Protein AF-0000000087793607 (afdb_homodimer)

Foldseek 3Di:
DPLQQAAEEEEAEAVPLCLVVLLVVLQVVCVVVVFAEDEDEDVNLCVPPQPPADLDPVSLLVSLVSLLVVCLVQRLNRHHYYYRDNSQDPVSVVVSQCSNVVSPHHYAYEYRDDDPVVCCVPCVPVPSVCVQVVNDPNREPHNHDGDGDPDGLHYHDSVPDDSVRSNVRVVVSCCVVVSDPD/DPLQQAAEEEEADAVPLCLVVLLVVLQVVCVVVVFAEDEDEDVNLCVPPQPPADLDPVSLLVSLVSLLVVCLVQRLNRHHYYYRDNSQDPVSVVVSQCSNVVSPHHYAYEYRDDDPVVCCVPCVPVVSVCVQVVNDPNREPHNHDGDGDPDGLHYHDSVPDDSVRSNVRVVVSCCVVVSDPD

Radius of gyration: 22.41 Å; Cα contacts (8 Å, |Δi|>4): 638; chains: 2; bounding box: 52×60×45 Å

Solvent-accessible surface area (backbone atoms only — not comparable to full-atom values): 19503 Å² total; per-residue (Å²): 98,83,85,55,70,13,27,29,42,39,34,28,36,57,84,83,26,44,49,67,62,50,50,52,52,52,49,51,52,39,48,76,71,68,47,55,69,46,78,47,35,58,68,58,38,41,69,50,61,35,66,89,57,62,63,45,71,69,37,44,50,52,47,47,49,31,52,36,51,53,32,32,61,36,7,60,62,37,21,33,19,35,35,43,42,49,65,40,48,53,70,59,52,50,52,36,41,50,55,26,41,74,61,73,14,55,62,41,40,32,35,28,41,51,55,68,70,56,42,51,69,61,29,89,79,48,52,47,63,38,32,75,71,62,73,39,79,57,30,62,72,72,77,26,75,58,48,72,76,88,79,47,74,40,79,33,51,49,78,82,44,57,69,68,57,48,51,49,53,52,51,50,52,35,33,74,71,62,67,42,78,128,99,84,84,54,69,13,25,29,42,40,34,29,35,55,84,83,25,44,49,67,62,50,52,54,51,50,49,52,52,38,49,75,71,68,46,55,69,48,79,47,36,59,70,57,37,43,69,49,60,34,66,90,56,62,64,46,70,70,36,45,51,51,47,46,48,31,51,35,52,54,32,34,60,36,7,60,61,38,21,33,18,36,34,42,43,48,64,40,46,54,68,61,54,49,51,37,41,50,55,27,41,73,62,73,14,55,61,41,39,31,37,27,40,51,54,66,68,55,41,52,70,61,29,88,79,48,50,46,64,38,32,74,71,61,72,40,79,57,30,64,73,72,78,26,75,57,49,73,76,87,77,48,74,40,78,33,49,49,78,82,44,57,68,68,56,48,50,49,54,52,51,49,52,35,33,75,71,63,66,42,78,128

Sequence (364 aa):
MSKHQGFTLWFTGLSGSGKSTLTTRIESEFQARGYKVELLDGDIVRTNLSQGLSFSKEDRDINVRRIGFVCDLLSRNGVIALSAAISPYENVRQEIRHMVESHGAAFVEIYTKCSLEELVRRDVKGLYKRALAGEIPHFTGVSDPYEAPQNPDVLVNSDSEPVDESVQKILRFLEEKGLIGAMSKHQGFTLWFTGLSGSGKSTLTTRIESEFQARGYKVELLDGDIVRTNLSQGLSFSKEDRDINVRRIGFVCDLLSRNGVIALSAAISPYENVRQEIRHMVESHGAAFVEIYTKCSLEELVRRDVKGLYKRALAGEIPHFTGVSDPYEAPQNPDVLVNSDSEPVDESVQKILRFLEEKGLIGA

Secondary structure (DSSP, 8-state):
---PPPEEEEEE--TTSSHHHHHHHHHHHHHHTT--EEEE-HHHHHHHT-TT--SSHHHHHHHHHHHHHHHHHHHTTT-EEEEE-----HHHHHHHHHHHHHTT-EEEEEEEE--HHHHHHH-TTSHHHHHHTT-STT-BTTTB-----SS-SEEEETTTS-HHHHHHHHHHHHHHTTSS--/---PPPEEEEEE--TTSSHHHHHHHHHHHHHHTT--EEEE-HHHHHHHT-TT--SSHHHHHHHHHHHHHHHHHHHTTT-EEEEE-----HHHHHHHHHHHHHTT-EEEEEEEE--HHHHHHH-TTSHHHHHHTT-STT-BTTTB-----SS-SEEEETTTS-HHHHHHHHHHHHHHTTSS--

Organism: NCBI:txid1960156

Nearest PDB structures (foldseek):
  2pez-assembly1_A  TM=9.855E-01  e=4.457E-18  Homo sapiens
  8i1n-assembly1_B  TM=9.793E-01  e=3.109E-18  Homo sapiens
  8i1m-assembly1_A-2  TM=9.824E-01  e=5.336E-18  Homo sapiens
  2ofx-assembly1_B  TM=9.789E-01  e=5.336E-18  Homo sapiens
  2ofw-assembly3_E  TM=9.796E-01  e=1.164E-17  Homo sapiens

InterPro domains:
  IPR002891 APS kinase [MF_00065] (4-178)
  IPR002891 APS kinase [TIGR00455] (2-174)
  IPR027417 P-loop containing nucleoside triphosphate hydrolase [G3DSA:3.40.50.300] (1-182)
  IPR027417 P-loop containing nucleoside triphosphate hydrolase [SSF52540] (3-177)
  IPR050512 Sulfate Adenylyltransferase/APS Kinase [PTHR42700] (3-180)
  IPR059117 APS kinase domain [PF01583] (5-156)

pLDDT: mean 94.51, std 8.05, range [31.47, 98.94]

Structure (mmCIF, N/CA/C/O backbone):
data_AF-0000000087793607-model_v1
#
loop_
_entity.id
_entity.type
_entity.pdbx_description
1 polymer 'Adenylyl-sulfate kinase'
#
loop_
_atom_site.group_PDB
_atom_site.id
_atom_site.type_symbol
_atom_site.label_atom_id
_atom_site.label_alt_id
_atom_site.label_comp_id
_atom_site.label_asym_id
_atom_site.label_entity_id
_atom_site.label_seq_id
_atom_site.pdbx_PDB_ins_code
_atom_site.Cartn_x
_atom_site.Cartn_y
_atom_site.Cartn_z
_atom_site.occupancy
_atom_site.B_iso_or_equiv
_atom_site.auth_seq_id
_atom_site.auth_comp_id
_atom_site.auth_asym_id
_atom_site.auth_atom_id
_atom_site.pdbx_PDB_model_num
ATOM 1 N N . MET A 1 1 ? -25.766 -3.189 2.068 1 31.47 1 MET A N 1
ATOM 2 C CA . MET A 1 1 ? -24.859 -2.271 2.756 1 31.47 1 MET A CA 1
ATOM 3 C C . MET A 1 1 ? -24.328 -1.209 1.797 1 31.47 1 MET A C 1
ATOM 5 O O . MET A 1 1 ? -23.859 -1.531 0.707 1 31.47 1 MET A O 1
ATOM 9 N N . SER A 1 2 ? -24.812 -0.054 1.844 1 41.38 2 SER A N 1
ATOM 10 C CA . SER A 1 2 ? -24.656 1.048 0.9 1 41.38 2 SER A CA 1
ATOM 11 C C . SER A 1 2 ? -23.203 1.215 0.491 1 41.38 2 SER A C 1
ATOM 13 O O . SER A 1 2 ? -22.312 1.242 1.343 1 41.38 2 SER A O 1
ATOM 15 N N . LYS A 1 3 ? -22.766 0.667 -0.716 1 57.88 3 LYS A N 1
ATOM 16 C CA . LYS A 1 3 ? -21.453 0.704 -1.354 1 57.88 3 LYS A CA 1
ATOM 17 C C . LYS A 1 3 ? -20.797 2.078 -1.205 1 57.88 3 LYS A C 1
ATOM 19 O O . LYS A 1 3 ? -21.156 3.018 -1.919 1 57.88 3 LYS A O 1
ATOM 24 N N . HIS A 1 4 ? -20.406 2.445 0.131 1 70.19 4 HIS A N 1
ATOM 25 C CA . HIS A 1 4 ? -19.781 3.75 0.315 1 70.19 4 HIS A CA 1
ATOM 26 C C . HIS A 1 4 ? -18.531 3.885 -0.542 1 70.19 4 HIS A C 1
ATOM 28 O O . HIS A 1 4 ? -17.719 2.953 -0.622 1 70.19 4 HIS A O 1
ATOM 34 N N . GLN A 1 5 ? -18.562 4.969 -1.242 1 88.44 5 GLN A N 1
ATOM 35 C CA . GLN A 1 5 ? -17.391 5.27 -2.049 1 88.44 5 GLN A CA 1
ATOM 36 C C . GLN A 1 5 ? -16.203 5.68 -1.171 1 88.44 5 GLN A C 1
ATOM 38 O O . GLN A 1 5 ? -16.359 6.492 -0.254 1 88.44 5 GLN A O 1
ATOM 43 N N . GLY A 1 6 ? -15.094 4.984 -1.249 1 97.44 6 GLY A N 1
ATOM 44 C CA . GLY A 1 6 ? -13.883 5.383 -0.542 1 97.44 6 GLY A CA 1
ATOM 45 C C . GLY A 1 6 ? -13.32 6.711 -1.017 1 97.44 6 GLY A C 1
ATOM 46 O O . GLY A 1 6 ? -13.719 7.215 -2.068 1 97.44 6 GLY A O 1
ATOM 47 N N . PHE A 1 7 ? -12.547 7.355 -0.158 1 98.75 7 PHE A N 1
ATOM 48 C CA . PHE A 1 7 ? -11.867 8.602 -0.502 1 98.75 7 PHE A CA 1
ATOM 49 C C . PHE A 1 7 ? -10.602 8.773 0.321 1 98.75 7 PHE A C 1
ATOM 51 O O . PHE A 1 7 ? -10.359 8.016 1.268 1 98.75 7 PHE A O 1
ATOM 58 N N . THR A 1 8 ? -9.773 9.711 -0.12 1 98.88 8 THR A N 1
ATOM 59 C CA . THR A 1 8 ? -8.516 9.977 0.56 1 98.88 8 THR A CA 1
ATOM 60 C C . THR A 1 8 ? -8.562 11.32 1.285 1 98.88 8 THR A C 1
ATOM 62 O O . THR A 1 8 ? -8.938 12.336 0.697 1 98.88 8 THR A O 1
ATOM 65 N N . LEU A 1 9 ? -8.312 11.305 2.57 1 98.94 9 LEU A N 1
ATOM 66 C CA . LEU A 1 9 ? -8 12.516 3.326 1 98.94 9 LEU A CA 1
ATOM 67 C C . LEU A 1 9 ? -6.496 12.688 3.471 1 98.94 9 LEU A C 1
ATOM 69 O O . LEU A 1 9 ? -5.832 11.891 4.133 1 98.94 9 LEU A O 1
ATOM 73 N N . TRP A 1 10 ? -5.996 13.695 2.877 1 98.88 10 TRP A N 1
ATOM 74 C CA . TRP A 1 10 ? -4.559 13.953 2.852 1 98.88 10 TRP A CA 1
ATOM 75 C C . TRP A 1 10 ? -4.199 15.125 3.762 1 98.88 10 TRP A C 1
ATOM 77 O O . TRP A 1 10 ? -4.312 16.281 3.363 1 98.88 10 TRP A O 1
ATOM 87 N N . PHE A 1 11 ? -3.727 14.766 4.938 1 98.75 11 PHE A N 1
ATOM 88 C CA . PHE A 1 11 ? -3.277 15.797 5.863 1 98.75 11 PHE A CA 1
ATOM 89 C C . PHE A 1 11 ? -1.852 16.234 5.539 1 98.75 11 PHE A C 1
ATOM 91 O O . PHE A 1 11 ? -0.983 15.391 5.293 1 98.75 11 PHE A O 1
ATOM 98 N N . THR A 1 12 ? -1.677 17.484 5.488 1 98.5 12 THR A N 1
ATOM 99 C CA . THR A 1 12 ? -0.33 18.016 5.328 1 98.5 12 THR A CA 1
ATOM 100 C C . THR A 1 12 ? -0.09 19.172 6.297 1 98.5 12 THR A C 1
ATOM 102 O O . THR A 1 12 ? -1.04 19.797 6.77 1 98.5 12 THR A O 1
ATOM 105 N N . GLY A 1 13 ? 1.162 19.406 6.625 1 97.31 13 GLY A N 1
ATOM 106 C CA . GLY A 1 13 ? 1.584 20.406 7.598 1 97.31 13 GLY A CA 1
ATOM 107 C C . GLY A 1 13 ? 2.902 20.062 8.266 1 97.31 13 GLY A C 1
ATOM 108 O O . GLY A 1 13 ? 3.391 18.938 8.148 1 97.31 13 GLY A O 1
ATOM 109 N N . LEU A 1 14 ? 3.402 21.031 8.938 1 95.56 14 LEU A N 1
ATOM 110 C CA . LEU A 1 14 ? 4.715 20.875 9.562 1 95.56 14 LEU A CA 1
ATOM 111 C C . LEU A 1 14 ? 4.656 19.906 10.734 1 95.56 14 LEU A C 1
ATOM 113 O O . LEU A 1 14 ? 3.574 19.609 11.242 1 95.56 14 LEU A O 1
ATOM 117 N N . SER A 1 15 ? 5.914 19.328 11.078 1 92.94 15 SER A N 1
ATOM 118 C CA . SER A 1 15 ? 6.012 18.438 12.234 1 92.94 15 SER A CA 1
ATOM 119 C C . SER A 1 15 ? 5.484 19.125 13.492 1 92.94 15 SER A C 1
ATOM 121 O O . SER A 1 15 ? 5.836 20.281 13.773 1 92.94 15 SER A O 1
ATOM 123 N N . GLY A 1 16 ? 4.578 18.438 14.172 1 92.25 16 GLY A N 1
ATOM 124 C CA . GLY A 1 16 ? 4.043 19 15.406 1 92.25 16 GLY A CA 1
ATOM 125 C C . GLY A 1 16 ? 2.791 19.828 15.188 1 92.25 16 GLY A C 1
ATOM 126 O O . GLY A 1 16 ? 2.189 20.312 16.156 1 92.25 16 GLY A O 1
ATOM 127 N N . SER A 1 17 ? 2.305 19.875 13.953 1 94.31 17 SER A N 1
ATOM 128 C CA . SER A 1 17 ? 1.194 20.766 13.625 1 94.31 17 SER A CA 1
ATOM 129 C C . SER A 1 17 ? -0.138 20.172 14.07 1 94.31 17 SER A C 1
ATOM 131 O O . SER A 1 17 ? -1.17 20.859 14.023 1 94.31 17 SER A O 1
ATOM 133 N N . GLY A 1 18 ? -0.116 18.922 14.461 1 93.5 18 GLY A N 1
ATOM 134 C CA . GLY A 1 18 ? -1.343 18.344 14.977 1 93.5 18 GLY A CA 1
ATOM 135 C C . GLY A 1 18 ? -1.961 17.328 14.031 1 93.5 18 GLY A C 1
ATOM 136 O O . GLY A 1 18 ? -3.053 16.812 14.289 1 93.5 18 GLY A O 1
ATOM 137 N N . LYS A 1 19 ? -1.295 16.969 12.961 1 95.19 19 LYS A N 1
ATOM 138 C CA . LYS A 1 19 ? -1.82 16.016 11.984 1 95.19 19 LYS A CA 1
ATOM 139 C C . LYS A 1 19 ? -2.211 14.703 12.656 1 95.19 19 LYS A C 1
ATOM 141 O O . LYS A 1 19 ? -3.322 14.203 12.461 1 95.19 19 LYS A O 1
ATOM 146 N N . SER A 1 20 ? -1.226 14.18 13.492 1 94.62 20 SER A N 1
ATOM 147 C CA . SER A 1 20 ? -1.437 12.859 14.078 1 94.62 20 SER A CA 1
ATOM 148 C C . SER A 1 20 ? -2.621 12.875 15.039 1 94.62 20 SER A C 1
ATOM 150 O O . SER A 1 20 ? -3.416 11.93 15.062 1 94.62 20 SER A O 1
ATOM 152 N N . THR A 1 21 ? -2.783 13.93 15.797 1 94.69 21 THR A N 1
ATOM 153 C CA . THR A 1 21 ? -3.922 14.062 16.703 1 94.69 21 THR A CA 1
ATOM 154 C C . THR A 1 21 ? -5.234 14.086 15.922 1 94.69 21 THR A C 1
ATOM 156 O O . THR A 1 21 ? -6.176 13.367 16.266 1 94.69 21 THR A O 1
ATOM 159 N N . LEU A 1 22 ? -5.27 14.828 14.906 1 97.44 22 LEU A N 1
ATOM 160 C CA . LEU A 1 22 ? -6.477 14.961 14.109 1 97.44 22 LEU A CA 1
ATOM 161 C C . LEU A 1 22 ? -6.816 13.656 13.398 1 97.44 22 LEU A C 1
ATOM 163 O O . LEU A 1 22 ? -7.969 13.219 13.406 1 97.44 22 LEU A O 1
ATOM 167 N N . THR A 1 23 ? -5.816 13.031 12.789 1 98.19 23 THR A N 1
ATOM 168 C CA . THR A 1 23 ? -6.07 11.82 12.016 1 98.19 23 THR A CA 1
ATOM 169 C C . THR A 1 23 ? -6.539 10.688 12.922 1 98.19 23 THR A C 1
ATOM 171 O O . THR A 1 23 ? -7.414 9.898 12.547 1 98.19 23 THR A O 1
ATOM 174 N N . THR A 1 24 ? -5.973 10.625 14.125 1 97.5 24 THR A N 1
ATOM 175 C CA . THR A 1 24 ? -6.387 9.594 15.07 1 97.5 24 THR A CA 1
ATOM 176 C C . THR A 1 24 ? -7.844 9.797 15.477 1 97.5 24 THR A C 1
ATOM 178 O O . THR A 1 24 ? -8.617 8.844 15.523 1 97.5 24 THR A O 1
ATOM 181 N N . ARG A 1 25 ? -8.188 11.016 15.727 1 98 25 ARG A N 1
ATOM 182 C CA . ARG A 1 25 ? -9.562 11.336 16.094 1 98 25 ARG A CA 1
ATOM 183 C C . ARG A 1 25 ? -10.516 11.047 14.938 1 98 25 ARG A C 1
ATOM 185 O O . ARG A 1 25 ? -11.602 10.492 15.148 1 98 25 ARG A O 1
ATOM 192 N N . ILE A 1 26 ? -10.156 11.445 13.789 1 98.44 26 ILE A N 1
ATOM 193 C CA . ILE A 1 26 ? -10.984 11.25 12.602 1 98.44 26 ILE A CA 1
ATOM 194 C C . ILE A 1 26 ? -11.133 9.758 12.32 1 98.44 26 ILE A C 1
ATOM 196 O O . ILE A 1 26 ? -12.227 9.289 11.984 1 98.44 26 ILE A O 1
ATOM 200 N N . GLU A 1 27 ? -10.008 9.008 12.445 1 98.25 27 GLU A N 1
ATOM 201 C CA . GLU A 1 27 ? -10.07 7.562 12.273 1 98.25 27 GLU A CA 1
ATOM 202 C C . GLU A 1 27 ? -11.094 6.938 13.211 1 98.25 27 GLU A C 1
ATOM 204 O O . GLU A 1 27 ? -11.922 6.133 12.789 1 98.25 27 GLU A O 1
ATOM 209 N N . SER A 1 28 ? -11.047 7.355 14.477 1 98 28 SER A N 1
ATOM 210 C CA . SER A 1 28 ? -11.969 6.844 15.484 1 98 28 SER A CA 1
ATOM 211 C C . SER A 1 28 ? -13.414 7.176 15.133 1 98 28 SER A C 1
ATOM 213 O O . SER A 1 28 ? -14.305 6.344 15.297 1 98 28 SER A O 1
ATOM 215 N N . GLU A 1 29 ? -13.617 8.391 14.656 1 97.38 29 GLU A N 1
ATOM 216 C CA . GLU A 1 29 ? -14.945 8.82 14.242 1 97.38 29 GLU A CA 1
ATOM 217 C C . GLU A 1 29 ? -15.492 7.941 13.125 1 97.38 29 GLU A C 1
ATOM 219 O O . GLU A 1 29 ? -16.641 7.5 13.172 1 97.38 29 GLU A O 1
ATOM 224 N N . PHE A 1 30 ? -14.695 7.672 12.148 1 97.94 30 PHE A N 1
ATOM 225 C CA . PHE A 1 30 ? -15.125 6.875 11.008 1 97.94 30 PHE A CA 1
ATOM 226 C C . PHE A 1 30 ? -15.375 5.43 11.414 1 97.94 30 PHE A C 1
ATOM 228 O O . PHE A 1 30 ? -16.344 4.805 10.961 1 97.94 30 PHE A O 1
ATOM 235 N N . GLN A 1 31 ? -14.492 4.918 12.281 1 97.25 31 GLN A N 1
ATOM 236 C CA . GLN A 1 31 ? -14.695 3.561 12.781 1 97.25 31 GLN A CA 1
ATOM 237 C C . GLN A 1 31 ? -16.016 3.441 13.539 1 97.25 31 GLN A C 1
ATOM 239 O O . GLN A 1 31 ? -16.766 2.48 13.344 1 97.25 31 GLN A O 1
ATOM 244 N N . ALA A 1 3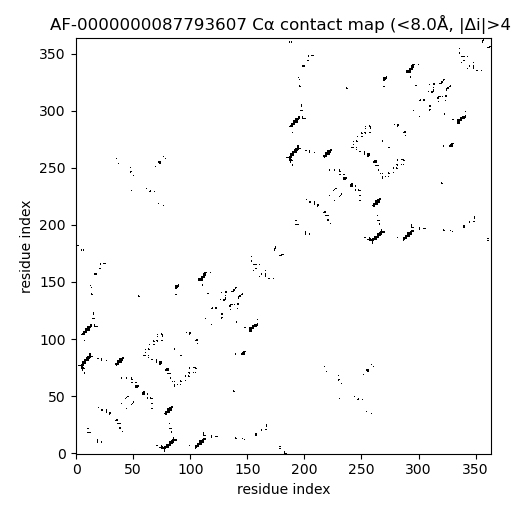2 ? -16.297 4.43 14.359 1 96.81 32 ALA A N 1
ATOM 245 C CA . ALA A 1 32 ? -17.531 4.438 15.148 1 96.81 32 ALA A CA 1
ATOM 246 C C . ALA A 1 32 ? -18.766 4.48 14.242 1 96.81 32 ALA A C 1
ATOM 248 O O . ALA A 1 32 ? -19.812 3.936 14.586 1 96.81 32 ALA A O 1
ATOM 249 N N . ARG A 1 33 ? -18.594 5.055 13.078 1 95.5 33 ARG A N 1
ATOM 250 C CA . ARG A 1 33 ? -19.688 5.191 12.133 1 95.5 33 ARG A CA 1
ATOM 251 C C . ARG A 1 33 ? -19.781 3.977 11.211 1 95.5 33 ARG A C 1
ATOM 253 O O . ARG A 1 33 ? -20.672 3.895 10.367 1 95.5 33 ARG A O 1
ATOM 260 N N . GLY A 1 34 ? -18.844 3.07 11.328 1 94.81 34 GLY A N 1
ATOM 261 C CA . GLY A 1 34 ? -18.891 1.812 10.602 1 94.81 34 GLY A CA 1
ATOM 262 C C . GLY A 1 34 ? -18.219 1.875 9.25 1 94.81 34 GLY A C 1
ATOM 263 O O . GLY A 1 34 ? -18.406 0.99 8.414 1 94.81 34 GLY A O 1
ATOM 264 N N . TYR A 1 35 ? -17.484 2.979 9.031 1 96.19 35 TYR A N 1
ATOM 265 C CA . TYR A 1 35 ? -16.75 3.094 7.773 1 96.19 35 TYR A CA 1
ATOM 266 C C . TYR A 1 35 ? -15.461 2.271 7.812 1 96.19 35 TYR A C 1
ATOM 268 O O . TYR A 1 35 ? -14.859 2.105 8.875 1 96.19 35 TYR A O 1
ATOM 276 N N . LYS A 1 36 ? -15.062 1.677 6.688 1 96.44 36 LYS A N 1
ATOM 277 C CA . LYS A 1 36 ? -13.711 1.153 6.551 1 96.44 36 LYS A CA 1
ATOM 278 C C . LYS A 1 36 ? -12.695 2.285 6.426 1 96.44 36 LYS A C 1
ATOM 280 O O . LYS A 1 36 ? -12.82 3.15 5.559 1 96.44 36 LYS A O 1
ATOM 285 N N . VAL A 1 37 ? -11.758 2.318 7.316 1 98.31 37 VAL A N 1
ATOM 286 C CA . VAL A 1 37 ? -10.789 3.414 7.336 1 98.31 37 VAL A CA 1
ATOM 287 C C . VAL A 1 37 ? -9.406 2.875 7.672 1 98.31 37 VAL A C 1
ATOM 289 O O . VAL A 1 37 ? -9.266 1.969 8.5 1 98.31 37 VAL A O 1
ATOM 292 N N . GLU A 1 38 ? -8.391 3.328 6.965 1 98.62 38 GLU A N 1
ATOM 293 C CA . GLU A 1 38 ? -6.992 3.025 7.246 1 98.62 38 GLU A CA 1
ATOM 294 C C . GLU A 1 38 ? -6.176 4.305 7.414 1 98.62 38 GLU A C 1
ATOM 296 O O . GLU A 1 38 ? -6.328 5.25 6.641 1 98.62 38 GLU A O 1
ATOM 301 N N . LEU A 1 39 ? -5.355 4.305 8.438 1 98.62 39 LEU A N 1
ATOM 302 C CA . LEU A 1 39 ? -4.473 5.438 8.703 1 98.62 39 LEU A CA 1
ATOM 303 C C . LEU A 1 39 ? -3.035 5.109 8.312 1 98.62 39 LEU A C 1
ATOM 305 O O . LEU A 1 39 ? -2.473 4.113 8.773 1 98.62 39 LEU A O 1
ATOM 309 N N . LEU A 1 40 ? -2.48 5.895 7.391 1 98.06 40 LEU A N 1
ATOM 310 C CA . LEU A 1 40 ? -1.076 5.824 7.008 1 98.06 40 LEU A CA 1
ATOM 311 C C . LEU A 1 40 ? -0.295 7.004 7.578 1 98.06 40 LEU A C 1
ATOM 313 O O . LEU A 1 40 ? 0.019 7.953 6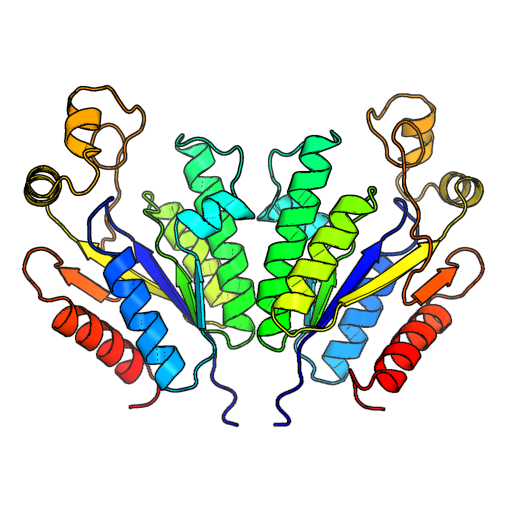.859 1 98.06 40 LEU A O 1
ATOM 317 N N . ASP A 1 41 ? 0.09 6.863 8.844 1 94.88 41 ASP A N 1
ATOM 318 C CA . ASP A 1 41 ? 0.87 7.934 9.461 1 94.88 41 ASP A CA 1
ATOM 319 C C . ASP A 1 41 ? 2.367 7.672 9.32 1 94.88 41 ASP A C 1
ATOM 321 O O . ASP A 1 41 ? 2.775 6.703 8.68 1 94.88 41 ASP A O 1
ATOM 325 N N . GLY A 1 42 ? 3.145 8.562 9.844 1 90.56 42 GLY A N 1
ATOM 326 C CA . GLY A 1 42 ? 4.586 8.523 9.648 1 90.56 42 GLY A CA 1
ATOM 327 C C . GLY A 1 42 ? 5.219 7.238 10.156 1 90.56 42 GLY A C 1
ATOM 328 O O . GLY A 1 42 ? 6.055 6.641 9.477 1 90.56 42 GLY A O 1
ATOM 329 N N . ASP A 1 43 ? 4.816 6.797 11.289 1 89.69 43 ASP A N 1
ATOM 330 C CA . ASP A 1 43 ? 5.41 5.609 11.898 1 89.69 43 ASP A CA 1
ATOM 331 C C . ASP A 1 43 ? 5.09 4.359 11.078 1 89.69 43 ASP A C 1
ATOM 333 O O . ASP A 1 43 ? 5.973 3.537 10.82 1 89.69 43 ASP A O 1
ATOM 337 N N . ILE A 1 44 ? 3.881 4.25 10.695 1 94.75 44 ILE A N 1
ATOM 338 C CA . ILE A 1 44 ? 3.43 3.107 9.906 1 94.75 44 ILE A CA 1
ATOM 339 C C . ILE A 1 44 ? 4.16 3.086 8.562 1 94.75 44 ILE A C 1
ATOM 341 O O . ILE A 1 44 ? 4.68 2.047 8.148 1 94.75 44 ILE A O 1
ATOM 345 N N . VAL A 1 45 ? 4.238 4.215 7.957 1 95.88 45 VAL A N 1
ATOM 346 C CA . VAL A 1 45 ? 4.816 4.344 6.625 1 95.88 45 VAL A CA 1
ATOM 347 C C . VAL A 1 45 ? 6.32 4.09 6.684 1 95.88 45 VAL A C 1
ATOM 349 O O . VAL A 1 45 ? 6.863 3.352 5.859 1 95.88 45 VAL A O 1
ATOM 352 N N . ARG A 1 46 ? 7.004 4.637 7.645 1 92.25 46 ARG A N 1
ATOM 353 C CA . ARG A 1 46 ? 8.445 4.465 7.781 1 92.25 46 ARG A CA 1
ATOM 354 C C . ARG A 1 46 ? 8.805 2.998 8.016 1 92.25 46 ARG A C 1
ATOM 356 O O . ARG A 1 46 ? 9.797 2.504 7.484 1 92.25 46 ARG A O 1
ATOM 363 N N . THR A 1 47 ? 7.98 2.367 8.727 1 94.75 47 THR A N 1
ATOM 364 C CA . THR A 1 47 ? 8.234 0.974 9.078 1 94.75 47 THR A CA 1
ATOM 365 C C . THR A 1 47 ? 7.945 0.06 7.891 1 94.75 47 THR A C 1
ATOM 367 O O . THR A 1 47 ? 8.734 -0.837 7.582 1 94.75 47 THR A O 1
ATOM 370 N N . ASN A 1 48 ? 6.93 0.364 7.148 1 96.88 48 ASN A N 1
ATOM 371 C CA . ASN A 1 48 ? 6.41 -0.663 6.254 1 96.88 48 ASN A CA 1
ATOM 372 C C . ASN A 1 48 ? 6.637 -0.296 4.789 1 96.88 48 ASN A C 1
ATOM 374 O O . ASN A 1 48 ? 6.602 -1.164 3.916 1 96.88 48 ASN A O 1
ATOM 378 N N . LEU A 1 49 ? 6.867 0.963 4.484 1 97 49 LEU A N 1
ATOM 379 C CA . LEU A 1 49 ? 6.871 1.36 3.078 1 97 49 LEU A CA 1
ATOM 380 C C . LEU A 1 49 ? 8.164 2.08 2.721 1 97 49 LEU A C 1
ATOM 382 O O . LEU A 1 49 ? 8.562 2.104 1.555 1 97 49 LEU A O 1
ATOM 386 N N . SER A 1 50 ? 8.797 2.633 3.754 1 94.88 50 SER A N 1
ATOM 387 C CA . SER A 1 50 ? 9.812 3.607 3.352 1 94.88 50 SER A CA 1
ATOM 388 C C . SER A 1 50 ? 11.109 3.404 4.117 1 94.88 50 SER A C 1
ATOM 390 O O . SER A 1 50 ? 11.914 4.332 4.242 1 94.88 50 SER A O 1
ATOM 392 N N . GLN A 1 51 ? 11.234 2.209 4.668 1 90.5 51 GLN A N 1
ATOM 393 C CA . GLN A 1 51 ? 12.531 1.908 5.266 1 90.5 51 GLN A CA 1
ATOM 394 C C . GLN A 1 51 ? 13.664 2.158 4.277 1 90.5 51 GLN A C 1
ATOM 396 O O . GLN A 1 51 ? 13.562 1.785 3.105 1 90.5 51 GLN A O 1
ATOM 401 N N . GLY A 1 52 ? 14.719 2.891 4.738 1 88 52 GLY A N 1
ATOM 402 C CA . GLY A 1 52 ? 15.875 3.129 3.885 1 88 52 GLY A CA 1
ATOM 403 C C . GLY A 1 52 ? 15.867 4.504 3.24 1 88 52 GLY A C 1
ATOM 404 O O . GLY A 1 52 ? 16.891 4.965 2.742 1 88 52 GLY A O 1
ATOM 405 N N . LEU A 1 53 ? 14.719 5.117 3.197 1 92.81 53 LEU A N 1
ATOM 406 C CA . LEU A 1 53 ? 14.664 6.457 2.621 1 92.81 53 LEU A CA 1
ATOM 407 C C . LEU A 1 53 ? 15.203 7.492 3.604 1 92.81 53 LEU A C 1
ATOM 409 O O . LEU A 1 53 ? 14.93 7.414 4.805 1 92.81 53 LEU A O 1
ATOM 413 N N . SER A 1 54 ? 15.891 8.422 3.104 1 91.88 54 SER A N 1
ATOM 414 C CA . SER A 1 54 ? 16.359 9.555 3.893 1 91.88 54 SER A CA 1
ATOM 415 C C . SER A 1 54 ? 15.344 10.688 3.885 1 91.88 54 SER A C 1
ATOM 417 O O . SER A 1 54 ? 14.164 10.477 3.582 1 91.88 54 SER A O 1
ATOM 419 N N . PHE A 1 55 ? 15.805 11.883 4.277 1 90.38 55 PHE A N 1
ATOM 420 C CA . PHE A 1 55 ? 14.922 13.039 4.301 1 90.38 55 PHE A CA 1
ATOM 421 C C . PHE A 1 55 ? 15.289 14.031 3.199 1 90.38 55 PHE A C 1
ATOM 423 O O . PHE A 1 55 ? 14.883 15.195 3.24 1 90.38 55 PHE A O 1
ATOM 430 N N . SER A 1 56 ? 16.062 13.547 2.232 1 92.69 56 SER A N 1
ATOM 431 C CA . SER A 1 56 ? 16.312 14.375 1.057 1 92.69 56 SER A CA 1
ATOM 432 C C . SER A 1 56 ? 15.031 14.672 0.293 1 92.69 56 SER A C 1
ATOM 434 O O . SER A 1 56 ? 14.023 13.984 0.473 1 92.69 56 SER A O 1
ATOM 436 N N . LYS A 1 57 ? 15.07 15.703 -0.521 1 94.94 57 LYS A N 1
ATOM 437 C CA . LYS A 1 57 ? 13.898 16.047 -1.322 1 94.94 57 LYS A CA 1
ATOM 438 C C . LYS A 1 57 ? 13.438 14.859 -2.168 1 94.94 57 LYS A C 1
ATOM 440 O O . LYS A 1 57 ? 12.25 14.555 -2.217 1 94.94 57 LYS A O 1
ATOM 445 N N . GLU A 1 58 ? 14.422 14.227 -2.846 1 95.56 58 GLU A N 1
ATOM 446 C CA . GLU A 1 58 ? 14.102 13.086 -3.701 1 95.56 58 GLU A CA 1
ATOM 447 C C . GLU A 1 58 ? 13.453 11.961 -2.902 1 95.56 58 GLU A C 1
ATOM 449 O O . GLU A 1 58 ? 12.461 11.375 -3.344 1 95.56 58 GLU A O 1
ATOM 454 N N . ASP A 1 59 ? 13.992 11.672 -1.748 1 94.94 59 ASP A N 1
ATOM 455 C CA . ASP A 1 59 ? 13.477 10.602 -0.905 1 94.94 59 ASP A CA 1
ATOM 456 C C . ASP A 1 59 ? 12.102 10.961 -0.343 1 94.94 59 ASP A C 1
ATOM 458 O O . ASP A 1 59 ? 11.234 10.094 -0.214 1 94.94 59 ASP A O 1
ATOM 462 N N . ARG A 1 60 ? 11.922 12.211 0.006 1 95.31 60 ARG A N 1
ATOM 463 C CA . ARG A 1 60 ? 10.625 12.664 0.493 1 95.31 60 ARG A CA 1
ATOM 464 C C . ARG A 1 60 ? 9.562 12.547 -0.595 1 95.31 60 ARG A C 1
ATOM 466 O O . ARG A 1 60 ? 8.422 12.148 -0.322 1 95.31 60 ARG A O 1
ATOM 473 N N . ASP A 1 61 ? 9.992 12.898 -1.803 1 97.06 61 ASP A N 1
ATOM 474 C CA . ASP A 1 61 ? 9.055 12.758 -2.916 1 97.06 61 ASP A CA 1
ATOM 475 C C . ASP A 1 61 ? 8.664 11.289 -3.123 1 97.06 61 ASP A C 1
ATOM 477 O O . ASP A 1 61 ? 7.488 10.977 -3.303 1 97.06 61 ASP A O 1
ATOM 481 N N . ILE A 1 62 ? 9.625 10.406 -3.1 1 97.06 62 ILE A N 1
ATOM 482 C CA . ILE A 1 62 ? 9.383 8.977 -3.24 1 97.06 62 ILE A CA 1
ATOM 483 C C . ILE A 1 62 ? 8.445 8.5 -2.137 1 97.06 62 ILE A C 1
ATOM 485 O O . ILE A 1 62 ? 7.488 7.766 -2.4 1 97.06 62 ILE A O 1
ATOM 489 N N . ASN A 1 63 ? 8.695 8.914 -0.93 1 96.88 63 ASN A N 1
ATOM 490 C CA . ASN A 1 63 ? 7.863 8.547 0.209 1 96.88 63 ASN A CA 1
ATOM 491 C C . ASN A 1 63 ? 6.41 8.969 -0.002 1 96.88 63 ASN A C 1
ATOM 493 O O . ASN A 1 63 ? 5.492 8.164 0.19 1 96.88 63 ASN A O 1
ATOM 497 N N . VAL A 1 64 ? 6.246 10.219 -0.424 1 97.88 64 VAL A N 1
ATOM 498 C CA . VAL A 1 64 ? 4.906 10.766 -0.621 1 97.88 64 VAL A CA 1
ATOM 499 C C . VAL A 1 64 ? 4.195 10.008 -1.737 1 97.88 64 VAL A C 1
ATOM 501 O O . VAL A 1 64 ? 3.006 9.703 -1.629 1 97.88 64 VAL A O 1
ATOM 504 N N . ARG A 1 65 ? 4.875 9.664 -2.779 1 98.06 65 ARG A N 1
ATOM 505 C CA . ARG A 1 65 ? 4.289 8.914 -3.889 1 98.06 65 ARG A CA 1
ATOM 506 C C . ARG A 1 65 ? 3.887 7.512 -3.453 1 98.06 65 ARG A C 1
ATOM 508 O O . ARG A 1 65 ? 2.857 6.988 -3.891 1 98.06 65 ARG A O 1
ATOM 515 N N . ARG A 1 66 ? 4.684 6.875 -2.619 1 98.31 66 ARG A N 1
ATOM 516 C CA . ARG A 1 66 ? 4.34 5.555 -2.098 1 98.31 66 ARG A CA 1
ATOM 517 C C . ARG A 1 66 ? 3.059 5.605 -1.273 1 98.31 66 ARG A C 1
ATOM 519 O O . ARG A 1 66 ? 2.172 4.766 -1.441 1 98.31 66 ARG A O 1
ATOM 526 N N . ILE A 1 67 ? 3.004 6.609 -0.422 1 98.56 67 ILE A N 1
ATOM 527 C CA . ILE A 1 67 ? 1.806 6.797 0.388 1 98.56 67 ILE A CA 1
ATOM 528 C C . ILE A 1 67 ? 0.599 7.023 -0.52 1 98.56 67 ILE A C 1
ATOM 530 O O . ILE A 1 67 ? -0.458 6.418 -0.319 1 98.56 67 ILE A O 1
ATOM 534 N N . GLY A 1 68 ? 0.787 7.871 -1.505 1 98.69 68 GLY A N 1
ATOM 535 C CA . GLY A 1 68 ? -0.281 8.172 -2.445 1 98.69 68 GLY A CA 1
ATOM 536 C C . GLY A 1 68 ? -0.788 6.945 -3.184 1 98.69 68 GLY A C 1
ATOM 537 O O . GLY A 1 68 ? -1.996 6.77 -3.346 1 98.69 68 GLY A O 1
ATOM 538 N N . PHE A 1 69 ? 0.097 6.113 -3.625 1 98.75 69 PHE A N 1
ATOM 539 C CA . PHE A 1 69 ? -0.259 4.887 -4.328 1 98.75 69 PHE A CA 1
ATOM 540 C C . PHE A 1 69 ? -1.117 3.988 -3.447 1 98.75 69 PHE A C 1
ATOM 542 O O . PHE A 1 69 ? -2.141 3.467 -3.895 1 98.75 69 PHE A O 1
ATOM 549 N N . VAL A 1 70 ? -0.707 3.822 -2.199 1 98.81 70 VAL A N 1
ATOM 550 C CA . VAL A 1 70 ? -1.444 2.963 -1.278 1 98.81 70 VAL A CA 1
ATOM 551 C C . VAL A 1 70 ? -2.812 3.574 -0.985 1 98.81 70 VAL A C 1
ATOM 553 O O . VAL A 1 70 ? -3.82 2.867 -0.948 1 98.81 70 VAL A O 1
ATOM 556 N N . CYS A 1 71 ? -2.85 4.91 -0.794 1 98.81 71 CYS A N 1
ATOM 557 C CA . CYS A 1 71 ? -4.125 5.586 -0.586 1 98.81 71 CYS A CA 1
ATOM 558 C C . CYS A 1 71 ? -5.055 5.379 -1.777 1 98.81 71 CYS A C 1
ATOM 560 O O . CYS A 1 71 ? -6.254 5.152 -1.604 1 98.81 71 CYS A O 1
ATOM 562 N N . ASP A 1 72 ? -4.547 5.453 -2.975 1 98.75 72 ASP A N 1
ATOM 563 C CA . ASP A 1 72 ? -5.324 5.25 -4.195 1 98.75 72 ASP A CA 1
ATOM 564 C C . ASP A 1 72 ? -5.914 3.84 -4.238 1 98.75 72 ASP A C 1
ATOM 566 O O . ASP A 1 72 ? -7.102 3.668 -4.527 1 98.75 72 ASP A O 1
ATOM 570 N N . LEU A 1 73 ? -5.07 2.834 -3.902 1 98.56 73 LEU A N 1
ATOM 571 C CA . LEU A 1 73 ? -5.523 1.448 -3.865 1 98.56 73 LEU A CA 1
ATOM 572 C C . LEU A 1 73 ? -6.688 1.283 -2.895 1 98.56 73 LEU A C 1
ATOM 57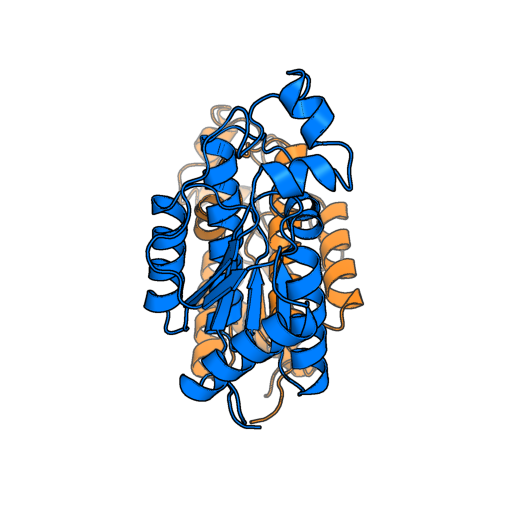4 O O . LEU A 1 73 ? -7.684 0.628 -3.215 1 98.56 73 LEU A O 1
ATOM 578 N N . LEU A 1 74 ? -6.578 1.913 -1.772 1 98.62 74 LEU A N 1
ATOM 579 C CA . LEU A 1 74 ? -7.586 1.782 -0.728 1 98.62 74 LEU A CA 1
ATOM 580 C C . LEU A 1 74 ? -8.867 2.516 -1.113 1 98.62 74 LEU A C 1
ATOM 582 O O . LEU A 1 74 ? -9.953 1.94 -1.066 1 98.62 74 LEU A O 1
ATOM 586 N N . SER A 1 75 ? -8.688 3.742 -1.55 1 98.56 75 SER A N 1
ATOM 587 C CA . SER A 1 75 ? -9.844 4.602 -1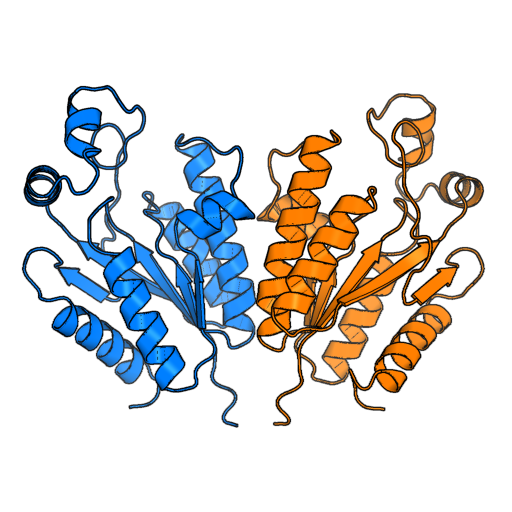.77 1 98.56 75 SER A CA 1
ATOM 588 C C . SER A 1 75 ? -10.695 4.102 -2.932 1 98.56 75 SER A C 1
ATOM 590 O O . SER A 1 75 ? -11.922 4.105 -2.857 1 98.56 75 SER A O 1
ATOM 592 N N . ARG A 1 76 ? -10.07 3.635 -3.967 1 97.81 76 ARG A N 1
ATOM 593 C CA . ARG A 1 76 ? -10.836 3.178 -5.121 1 97.81 76 ARG A CA 1
ATOM 594 C C . ARG A 1 76 ? -11.555 1.87 -4.82 1 97.81 76 ARG A C 1
ATOM 596 O O . ARG A 1 76 ? -12.422 1.438 -5.586 1 97.81 76 ARG A O 1
ATOM 603 N N . ASN A 1 77 ? -11.211 1.294 -3.678 1 97.25 77 ASN A N 1
ATOM 604 C CA . ASN A 1 77 ? -11.875 0.066 -3.262 1 97.25 77 ASN A CA 1
ATOM 605 C C . ASN A 1 77 ? -12.781 0.3 -2.053 1 97.25 77 ASN A C 1
ATOM 607 O O . ASN A 1 77 ? -13.039 -0.624 -1.281 1 97.25 77 ASN A O 1
ATOM 611 N N . GLY A 1 78 ? -13.164 1.503 -1.812 1 96.75 78 GLY A N 1
ATOM 612 C CA . GLY A 1 78 ? -14.227 1.803 -0.863 1 96.75 78 GLY A CA 1
ATOM 613 C C . GLY A 1 78 ? -13.719 2.049 0.545 1 96.75 78 GLY A C 1
ATOM 614 O O . GLY A 1 78 ? -14.5 2.057 1.5 1 96.75 78 GLY A O 1
ATOM 615 N N . VAL A 1 79 ? -12.414 2.182 0.725 1 98.12 79 VAL A N 1
ATOM 616 C CA . VAL A 1 79 ? -11.805 2.418 2.029 1 98.12 79 VAL A CA 1
ATOM 617 C C . VAL A 1 79 ? -11.453 3.896 2.176 1 98.12 79 VAL A C 1
ATOM 619 O O . VAL A 1 79 ? -10.945 4.516 1.239 1 98.12 79 VAL A O 1
ATOM 622 N N . ILE A 1 80 ? -11.797 4.516 3.309 1 98.69 80 ILE A N 1
ATOM 623 C CA . ILE A 1 80 ? -11.305 5.855 3.605 1 98.69 80 ILE A CA 1
ATOM 624 C C . ILE A 1 80 ? -9.828 5.797 3.982 1 98.69 80 ILE A C 1
ATOM 626 O O . ILE A 1 80 ? -9.461 5.176 4.984 1 98.69 80 ILE A O 1
ATOM 630 N N . ALA A 1 81 ? -9.008 6.383 3.166 1 98.88 81 ALA A N 1
ATOM 631 C CA . ALA A 1 81 ? -7.57 6.395 3.416 1 98.88 81 ALA A CA 1
ATOM 632 C C . ALA A 1 81 ? -7.129 7.723 4.023 1 98.88 81 ALA A C 1
ATOM 634 O O . ALA A 1 81 ? -7.363 8.789 3.439 1 98.88 81 ALA A O 1
ATOM 635 N N . LEU A 1 82 ? -6.504 7.68 5.215 1 98.88 82 LEU A N 1
ATOM 636 C CA . LEU A 1 82 ? -5.961 8.859 5.879 1 98.88 82 LEU A CA 1
ATOM 637 C C . LEU A 1 82 ? -4.438 8.883 5.777 1 98.88 82 LEU A C 1
ATOM 639 O O . LEU A 1 82 ? -3.773 7.902 6.117 1 98.88 82 LEU A O 1
ATOM 643 N N . SER A 1 83 ? -3.898 9.891 5.266 1 98.44 83 SER A N 1
ATOM 644 C CA . SER A 1 83 ? -2.455 10.102 5.258 1 98.44 83 SER A CA 1
ATOM 645 C C . SER A 1 83 ? -2.072 11.312 6.109 1 98.44 83 SER A C 1
ATOM 647 O O . SER A 1 83 ? -2.727 12.352 6.047 1 98.44 83 SER A O 1
ATOM 649 N N . ALA A 1 84 ? -1.08 11.156 6.914 1 97.25 84 ALA A N 1
ATOM 650 C CA . ALA A 1 84 ? -0.603 12.242 7.766 1 97.25 84 ALA A CA 1
ATOM 651 C C . ALA A 1 84 ? 0.886 12.492 7.547 1 97.25 84 ALA A C 1
ATOM 653 O O . ALA A 1 84 ? 1.656 12.57 8.508 1 97.25 84 ALA A O 1
ATOM 654 N N . ALA A 1 85 ? 1.307 12.664 6.359 1 95 85 ALA A N 1
ATOM 655 C CA . ALA A 1 85 ? 2.688 13 6.016 1 95 85 ALA A CA 1
ATOM 656 C C . ALA A 1 85 ? 2.871 14.508 5.887 1 95 85 ALA A C 1
ATOM 658 O O . ALA A 1 85 ? 1.915 15.234 5.602 1 95 85 ALA A O 1
ATOM 659 N N . ILE A 1 86 ? 4.102 14.93 6.148 1 96.38 86 ILE A N 1
ATOM 660 C CA . ILE A 1 86 ? 4.387 16.344 5.961 1 96.38 86 ILE A CA 1
ATOM 661 C C . ILE A 1 86 ? 4.105 16.75 4.516 1 96.38 86 ILE A C 1
ATOM 663 O O . ILE A 1 86 ? 3.402 17.734 4.262 1 96.38 86 ILE A O 1
ATOM 667 N N . SER A 1 87 ? 4.605 15.922 3.527 1 97.62 87 SER A N 1
ATOM 668 C CA . SER A 1 87 ? 4.414 16.141 2.096 1 97.62 87 SER A CA 1
ATOM 669 C C . SER A 1 87 ? 4.695 17.578 1.707 1 97.62 87 SER A C 1
ATOM 671 O O . SER A 1 87 ? 3.793 18.297 1.267 1 97.62 87 SER A O 1
ATOM 673 N N . PRO A 1 88 ? 5.918 17.953 1.752 1 97.88 88 PRO A N 1
ATOM 674 C CA . PRO A 1 88 ? 6.273 19.359 1.785 1 97.88 88 PRO A CA 1
ATOM 675 C C . PRO A 1 88 ? 6.102 20.047 0.431 1 97.88 88 PRO A C 1
ATOM 677 O O . PRO A 1 88 ? 6.02 21.281 0.361 1 97.88 88 PRO A O 1
ATOM 680 N N . TYR A 1 89 ? 6.031 19.328 -0.662 1 98 89 TYR A N 1
ATOM 681 C CA . TYR A 1 89 ? 6.09 19.969 -1.974 1 98 89 TYR A CA 1
ATOM 682 C C . TYR A 1 89 ? 4.746 19.875 -2.688 1 98 89 TYR A C 1
ATOM 684 O O . TYR A 1 89 ? 4.164 18.781 -2.781 1 98 89 TYR A O 1
ATOM 692 N N . GLU A 1 90 ? 4.281 20.953 -3.213 1 97.88 90 GLU A N 1
ATOM 693 C CA . GLU A 1 90 ? 2.953 21.062 -3.812 1 97.88 90 GLU A CA 1
ATOM 694 C C . GLU A 1 90 ? 2.82 20.172 -5.043 1 97.88 90 GLU A C 1
ATOM 696 O O . GLU A 1 90 ? 1.788 19.531 -5.238 1 97.88 90 GLU A O 1
ATOM 701 N N . ASN A 1 91 ? 3.83 20.141 -5.836 1 98 91 ASN A N 1
ATOM 702 C CA . ASN A 1 91 ? 3.768 19.391 -7.082 1 98 91 ASN A CA 1
ATOM 703 C C . ASN A 1 91 ? 3.475 17.906 -6.828 1 98 91 ASN A C 1
ATOM 705 O O . ASN A 1 91 ? 2.662 17.297 -7.531 1 98 91 ASN A O 1
ATOM 709 N N . VAL A 1 92 ? 4.074 17.328 -5.84 1 98.25 92 VAL A N 1
ATOM 710 C CA . VAL A 1 92 ? 3.875 15.914 -5.551 1 98.25 92 VAL A CA 1
ATOM 711 C C . VAL A 1 92 ? 2.49 15.703 -4.945 1 98.25 92 VAL A C 1
ATOM 713 O O . VAL A 1 92 ? 1.821 14.711 -5.246 1 98.25 92 VAL A O 1
ATOM 716 N N . ARG A 1 93 ? 2.039 16.641 -4.07 1 98.69 93 ARG A N 1
ATOM 717 C CA . ARG A 1 93 ? 0.683 16.531 -3.543 1 98.69 93 ARG A CA 1
ATOM 718 C C . ARG A 1 93 ? -0.347 16.547 -4.668 1 98.69 93 ARG A C 1
ATOM 720 O O . ARG A 1 93 ? -1.317 15.781 -4.641 1 98.69 93 ARG A O 1
ATOM 727 N N . GLN A 1 94 ? -0.118 17.375 -5.645 1 98.56 94 GLN A N 1
ATOM 728 C CA . GLN A 1 94 ? -1.016 17.453 -6.793 1 98.56 94 GLN A CA 1
ATOM 729 C C . GLN A 1 94 ? -0.96 16.172 -7.617 1 98.56 94 GLN A C 1
ATOM 731 O O . GLN A 1 94 ? -1.979 15.719 -8.148 1 98.56 94 GLN A O 1
ATOM 736 N N . GLU A 1 95 ? 0.23 15.641 -7.758 1 98.62 95 GLU A N 1
ATOM 737 C CA . GLU A 1 95 ? 0.378 14.352 -8.422 1 98.62 95 GLU A CA 1
ATOM 738 C C . GLU A 1 95 ? -0.498 13.289 -7.77 1 98.62 95 GLU A C 1
ATOM 740 O O . GLU A 1 95 ? -1.177 12.523 -8.453 1 98.62 95 GLU A O 1
ATOM 745 N N . ILE A 1 96 ? -0.482 13.258 -6.469 1 98.69 96 ILE A N 1
ATOM 746 C CA . ILE A 1 96 ? -1.256 12.266 -5.727 1 98.69 96 ILE A CA 1
ATOM 747 C C . ILE A 1 96 ? -2.748 12.531 -5.91 1 98.69 96 ILE A C 1
ATOM 749 O O . ILE A 1 96 ? -3.529 11.602 -6.121 1 98.69 96 ILE A O 1
ATOM 753 N N . ARG A 1 97 ? -3.16 13.812 -5.812 1 98.75 97 ARG A N 1
ATOM 754 C CA . ARG A 1 97 ? -4.551 14.18 -6.051 1 98.75 97 ARG A CA 1
ATOM 755 C C . ARG A 1 97 ? -5.027 13.664 -7.406 1 98.75 97 ARG A C 1
ATOM 757 O O . ARG A 1 97 ? -6.074 13.023 -7.5 1 98.75 97 ARG A O 1
ATOM 764 N N . HIS A 1 98 ? -4.25 13.953 -8.406 1 98.69 98 HIS A N 1
ATOM 765 C CA . HIS A 1 98 ? -4.613 13.547 -9.758 1 98.69 98 HIS A CA 1
ATOM 766 C C . HIS A 1 98 ? -4.727 12.023 -9.859 1 98.69 98 HIS A C 1
ATOM 768 O O . HIS A 1 98 ? -5.645 11.508 -10.508 1 98.69 98 HIS A O 1
ATOM 774 N N . MET A 1 99 ? -3.83 11.32 -9.289 1 98.44 99 MET A N 1
ATOM 775 C CA . MET A 1 99 ? -3.842 9.859 -9.305 1 98.44 99 MET A CA 1
ATOM 776 C C . MET A 1 99 ? -5.121 9.32 -8.672 1 98.44 99 MET A C 1
ATOM 778 O O . MET A 1 99 ? -5.84 8.531 -9.289 1 98.44 99 MET A O 1
ATOM 782 N N . VAL A 1 100 ? -5.445 9.789 -7.508 1 98.62 100 VAL A N 1
ATOM 783 C CA . VAL A 1 100 ? -6.594 9.297 -6.754 1 98.62 100 VAL A CA 1
ATOM 784 C C . VAL A 1 100 ? -7.883 9.625 -7.504 1 98.62 100 VAL A C 1
ATOM 786 O O . VAL A 1 100 ? -8.734 8.758 -7.695 1 98.62 100 VAL A O 1
ATOM 789 N N . GLU A 1 101 ? -7.934 10.852 -7.98 1 98.56 101 GLU A N 1
ATOM 790 C CA . GLU A 1 101 ? -9.148 11.305 -8.656 1 98.56 101 GLU A CA 1
ATOM 791 C C . GLU A 1 101 ? -9.32 10.609 -10.008 1 98.56 101 GLU A C 1
ATOM 793 O O . GLU A 1 101 ? -10.445 10.336 -10.43 1 98.56 101 GLU A O 1
ATOM 798 N N . SER A 1 102 ? -8.242 10.32 -10.68 1 98.44 102 SER A N 1
ATOM 799 C CA . SER A 1 102 ? -8.305 9.648 -11.969 1 98.44 102 SER A CA 1
ATOM 800 C C . SER A 1 102 ? -8.859 8.227 -11.828 1 98.44 102 SER A C 1
ATOM 802 O O . SER A 1 102 ? -9.383 7.664 -12.789 1 98.44 102 SER A O 1
ATOM 804 N N . HIS A 1 103 ? -8.773 7.688 -10.688 1 97.44 103 HIS A N 1
ATOM 805 C CA . HIS A 1 103 ? -9.273 6.336 -10.461 1 97.44 103 HIS A CA 1
ATOM 806 C C . HIS A 1 103 ? -10.648 6.359 -9.789 1 97.44 103 HIS A C 1
ATOM 808 O O . HIS A 1 103 ? -11.141 5.32 -9.352 1 97.44 103 HIS A O 1
ATOM 814 N N . GLY A 1 104 ? -11.227 7.578 -9.633 1 96.56 104 GLY A N 1
ATOM 815 C CA . GLY A 1 104 ? -12.641 7.695 -9.336 1 96.56 104 GLY A CA 1
ATOM 816 C C . GLY A 1 104 ? -12.922 8 -7.879 1 96.56 104 GLY A C 1
ATOM 817 O O . GLY A 1 104 ? -14.086 8.078 -7.465 1 96.56 104 GLY A O 1
ATOM 818 N N . ALA A 1 105 ? -11.891 8.172 -7.125 1 98 105 ALA A N 1
ATOM 819 C CA . ALA A 1 105 ? -12.094 8.484 -5.711 1 98 105 ALA A CA 1
ATOM 820 C C . ALA A 1 105 ? -11.844 9.969 -5.434 1 98 105 ALA A C 1
ATOM 822 O O . ALA A 1 105 ? -11.078 10.617 -6.145 1 98 105 ALA A O 1
ATOM 823 N N . ALA A 1 106 ? -12.492 10.484 -4.41 1 98.56 106 ALA A N 1
ATOM 824 C CA . ALA A 1 106 ? -12.273 11.875 -4.008 1 98.56 106 ALA A CA 1
ATOM 825 C C . ALA A 1 106 ? -10.961 12.023 -3.24 1 98.56 106 ALA A C 1
ATOM 827 O O . ALA A 1 106 ? -10.539 11.102 -2.539 1 98.56 106 ALA A O 1
ATOM 828 N N . PHE A 1 107 ? -10.32 13.109 -3.473 1 98.81 107 PHE A N 1
ATOM 829 C CA . PHE A 1 107 ? -9.133 13.539 -2.746 1 98.81 107 PHE A CA 1
ATOM 830 C C . PHE A 1 107 ? -9.391 14.844 -2.004 1 98.81 107 PHE A C 1
ATOM 832 O O . PHE A 1 107 ? -9.78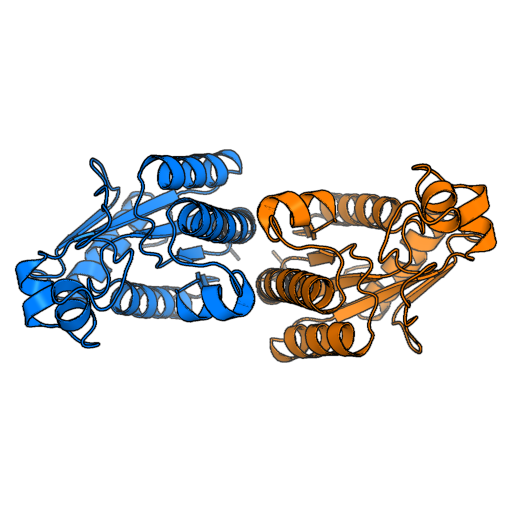9 15.844 -2.609 1 98.81 107 PHE A O 1
ATOM 839 N N . VAL A 1 108 ? -9.211 14.828 -0.675 1 98.88 108 VAL A N 1
ATOM 840 C CA . VAL A 1 108 ? -9.422 16.016 0.15 1 98.88 108 VAL A CA 1
ATOM 841 C C . VAL A 1 108 ? -8.117 16.406 0.834 1 98.88 108 VAL A C 1
ATOM 843 O O . VAL A 1 108 ? -7.625 15.688 1.712 1 98.88 108 VAL A O 1
ATOM 846 N N . GLU A 1 109 ? -7.57 17.516 0.444 1 98.88 109 GLU A N 1
ATOM 847 C CA . GLU A 1 109 ? -6.355 18.047 1.066 1 98.88 109 GLU A CA 1
ATOM 848 C C . GLU A 1 109 ? -6.688 18.875 2.309 1 98.88 109 GLU A C 1
ATOM 850 O O . GLU A 1 109 ? -7.438 19.844 2.232 1 98.88 109 GLU A O 1
ATOM 855 N N . ILE A 1 110 ? -6.184 18.469 3.41 1 98.88 110 ILE A N 1
ATOM 856 C CA . ILE A 1 110 ? -6.375 19.156 4.684 1 98.88 110 ILE A CA 1
ATOM 857 C C . ILE A 1 110 ? -5.055 19.766 5.145 1 98.88 110 ILE A C 1
ATOM 859 O O . ILE A 1 110 ? -4.094 19.047 5.422 1 98.88 110 ILE A O 1
ATOM 863 N N . TYR A 1 111 ? -5 21.047 5.215 1 98.75 111 TYR A N 1
ATOM 864 C CA . TYR A 1 111 ? -3.805 21.75 5.66 1 98.75 111 TYR A CA 1
ATOM 865 C C . TYR A 1 111 ? -3.893 22.094 7.145 1 98.75 111 TYR A C 1
ATOM 867 O O . TYR A 1 111 ? -4.742 22.875 7.562 1 98.75 111 TYR A O 1
ATOM 875 N N . THR A 1 112 ? -3.076 21.438 7.898 1 98.12 112 THR A N 1
ATOM 876 C CA . THR A 1 112 ? -2.955 21.75 9.32 1 98.12 112 THR A CA 1
ATOM 877 C C . THR A 1 112 ? -1.903 22.828 9.547 1 98.12 112 THR A C 1
ATOM 879 O O . THR A 1 112 ? -0.722 22.531 9.727 1 98.12 112 THR A O 1
ATOM 882 N N . LYS A 1 113 ? -2.381 23.984 9.672 1 97.44 113 LYS A N 1
ATOM 883 C CA . LYS A 1 113 ? -1.507 25.141 9.75 1 97.44 113 LYS A CA 1
ATOM 884 C C . LYS A 1 113 ? -1.166 25.469 11.203 1 97.44 113 LYS A C 1
ATOM 886 O O . LYS A 1 113 ? -2.049 25.516 12.062 1 97.44 113 LYS A O 1
ATOM 891 N N . CYS A 1 114 ? 0.104 25.609 11.438 1 95.12 114 CYS A N 1
ATOM 892 C CA . CYS A 1 114 ? 0.645 26.078 12.703 1 95.12 114 CYS A CA 1
ATOM 893 C C . CYS A 1 114 ? 1.883 26.938 12.492 1 95.12 114 CYS A C 1
ATOM 895 O O . CYS A 1 114 ? 2.748 26.594 11.68 1 95.12 114 CYS A O 1
ATOM 897 N N . SER A 1 115 ? 1.836 28.062 13.18 1 93.19 115 SER A N 1
ATOM 898 C CA . SER A 1 115 ? 2.979 28.953 13 1 93.19 115 SER A CA 1
ATOM 899 C C . SER A 1 115 ? 4.266 28.312 13.5 1 93.19 115 SER A C 1
ATOM 901 O O . SER A 1 115 ? 4.246 27.531 14.453 1 93.19 115 SER A O 1
ATOM 903 N N . LEU A 1 116 ? 5.379 28.625 12.773 1 91.56 116 LEU A N 1
ATOM 904 C CA . LEU A 1 116 ? 6.676 28.109 13.195 1 91.56 116 LEU A CA 1
ATOM 905 C C . LEU A 1 116 ? 6.973 28.516 14.641 1 91.56 116 LEU A C 1
ATOM 907 O O . LEU A 1 116 ? 7.52 27.734 15.414 1 91.56 116 LEU A O 1
ATOM 911 N N . GLU A 1 117 ? 6.641 29.75 14.953 1 91.94 117 GLU A N 1
ATOM 912 C CA . GLU A 1 117 ? 6.844 30.25 16.312 1 91.94 117 GLU A CA 1
ATOM 913 C C . GLU A 1 117 ? 6.141 29.359 17.328 1 91.94 117 GLU A C 1
ATOM 915 O O . GLU A 1 117 ? 6.73 29 18.359 1 91.94 117 GLU A O 1
ATOM 920 N N . GLU A 1 118 ? 4.953 29.031 17.047 1 92.19 118 GLU A N 1
ATOM 921 C CA . GLU A 1 118 ? 4.184 28.172 17.953 1 92.19 118 GLU A CA 1
ATOM 922 C C . GLU A 1 118 ? 4.777 26.766 18.016 1 92.19 118 GLU A C 1
ATOM 924 O O . GLU A 1 118 ? 4.836 26.172 19.094 1 92.19 118 GLU A O 1
ATOM 929 N N . LEU A 1 119 ? 5.23 26.234 16.875 1 93.25 119 LEU A N 1
ATOM 930 C CA . LEU A 1 119 ? 5.82 24.891 16.828 1 93.25 119 LEU A CA 1
ATOM 931 C C . LEU A 1 119 ? 7.094 24.844 17.672 1 93.25 119 LEU A C 1
ATOM 933 O O . LEU A 1 119 ? 7.32 23.859 18.391 1 93.25 119 LEU A O 1
ATOM 937 N N . VAL A 1 120 ? 7.84 25.891 17.562 1 91.25 120 VAL A N 1
ATOM 938 C CA . VAL A 1 120 ? 9.078 25.984 18.328 1 91.25 120 VAL A CA 1
ATOM 939 C C . VAL A 1 120 ? 8.766 26.094 19.812 1 91.25 120 VAL A C 1
ATOM 941 O O . VAL A 1 120 ? 9.438 25.469 20.641 1 91.25 120 VAL A O 1
ATOM 944 N N . ARG A 1 121 ? 7.781 26.812 20.078 1 90.31 121 ARG A N 1
ATOM 945 C CA . ARG A 1 121 ? 7.375 26.984 21.484 1 90.31 121 ARG A CA 1
ATOM 946 C C . ARG A 1 121 ? 6.93 25.672 22.094 1 90.31 121 ARG A C 1
ATOM 948 O O . ARG A 1 121 ? 7.336 25.328 23.203 1 90.31 121 ARG A O 1
ATOM 955 N N . ARG A 1 122 ? 6.121 24.891 21.328 1 84.75 122 ARG A N 1
ATOM 956 C CA . ARG A 1 122 ? 5.625 23.609 21.812 1 84.75 122 ARG A CA 1
ATOM 957 C C . ARG A 1 122 ? 6.746 22.578 21.844 1 84.75 122 ARG A C 1
ATOM 959 O O . ARG A 1 122 ? 6.84 21.797 22.797 1 84.75 122 ARG A O 1
ATOM 966 N N . ASP A 1 123 ? 7.543 22.578 20.875 1 86 123 ASP A N 1
ATOM 967 C CA . ASP A 1 123 ? 8.68 21.719 20.578 1 86 123 ASP A CA 1
ATOM 968 C C . ASP A 1 123 ? 8.5 20.328 21.203 1 86 123 ASP A C 1
ATOM 970 O O . ASP A 1 123 ? 9.383 19.844 21.922 1 86 123 ASP A O 1
ATOM 974 N N . VAL A 1 124 ? 7.316 19.656 21.031 1 71.06 124 VAL A N 1
ATOM 975 C CA . VAL A 1 124 ? 6.828 18.422 21.641 1 71.06 124 VAL A CA 1
ATOM 976 C C . VAL A 1 124 ? 7.91 17.344 21.562 1 71.06 124 VAL A C 1
ATOM 978 O O . VAL A 1 124 ? 8.117 16.594 22.516 1 71.06 124 VAL A O 1
ATOM 981 N N . LYS A 1 125 ? 8.836 17.266 20.547 1 75.81 125 LYS A N 1
ATOM 982 C CA . LYS A 1 125 ? 9.82 16.188 20.453 1 75.81 125 LYS A CA 1
ATOM 983 C C . LYS A 1 125 ? 11.242 16.75 20.438 1 75.81 125 LYS A C 1
ATOM 985 O O . LYS A 1 125 ? 12.211 16.016 20.25 1 75.81 125 LYS A O 1
ATOM 990 N N . GLY A 1 126 ? 11.266 17.969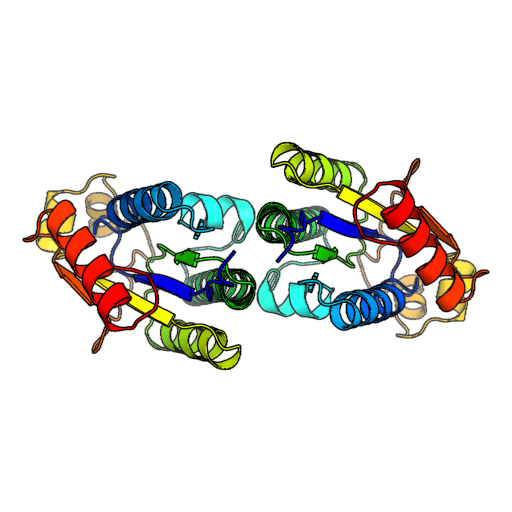 20.781 1 85.62 126 GLY A N 1
ATOM 991 C CA . GLY A 1 126 ? 12.57 18.609 20.812 1 85.62 126 GLY A CA 1
ATOM 992 C C . GLY A 1 126 ? 13.211 18.719 19.453 1 85.62 126 GLY A C 1
ATOM 993 O O . GLY A 1 126 ? 14.414 18.969 19.344 1 85.62 126 GLY A O 1
ATOM 994 N N . LEU A 1 127 ? 12.477 18.516 18.547 1 87.75 127 LEU A N 1
ATOM 995 C CA . LEU A 1 127 ? 13.008 18.438 17.203 1 87.75 127 LEU A CA 1
ATOM 996 C C . LEU A 1 127 ? 13.344 19.828 16.672 1 87.75 127 LEU A C 1
ATOM 998 O O .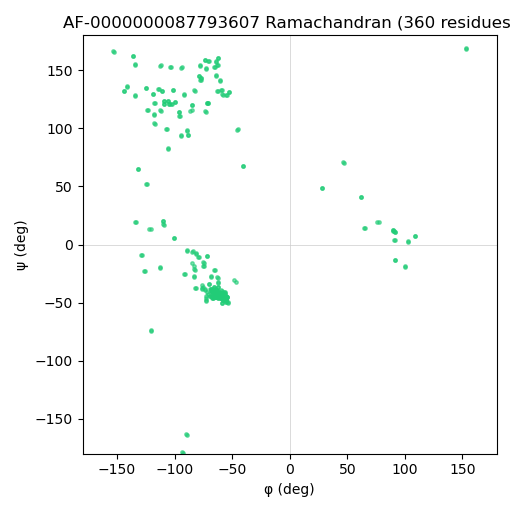 LEU A 1 127 ? 14.352 20.016 15.984 1 87.75 127 LEU A O 1
ATOM 1002 N N . TYR A 1 128 ? 12.562 20.75 17.016 1 92.88 128 TYR A N 1
ATOM 1003 C CA . TYR A 1 128 ? 12.75 22.078 16.438 1 92.88 128 TYR A CA 1
ATOM 1004 C C . TYR A 1 128 ? 13.984 22.766 17.016 1 92.88 128 TYR A C 1
ATOM 1006 O O . TYR A 1 128 ? 14.75 23.406 16.297 1 92.88 128 TYR A O 1
ATOM 1014 N N . LYS A 1 129 ? 14.062 22.625 18.328 1 89.69 129 LYS A N 1
ATOM 1015 C CA . LYS A 1 129 ? 15.266 23.172 18.953 1 89.69 129 LYS A CA 1
ATOM 1016 C C . LYS A 1 129 ? 16.531 22.594 18.312 1 89.69 129 LYS A C 1
ATOM 1018 O O . LYS A 1 129 ? 17.453 23.328 17.984 1 89.69 129 LYS A O 1
ATOM 1023 N N . ARG A 1 130 ? 16.484 21.312 18.125 1 91.81 130 ARG A N 1
ATOM 1024 C CA . ARG A 1 130 ? 17.641 20.625 17.531 1 91.81 130 ARG A CA 1
ATOM 1025 C C . ARG A 1 130 ? 17.812 21.031 16.062 1 91.81 130 ARG A C 1
ATOM 1027 O O . ARG A 1 130 ? 18.938 21.219 15.602 1 91.81 130 ARG A O 1
ATOM 1034 N N . ALA A 1 131 ? 16.812 21.141 15.383 1 91.25 131 ALA A N 1
ATOM 1035 C CA . ALA A 1 131 ? 16.859 21.547 13.977 1 91.25 131 ALA A CA 1
ATOM 1036 C C . ALA A 1 131 ? 17.391 22.969 13.828 1 91.25 131 ALA A C 1
ATOM 1038 O O . ALA A 1 131 ? 18.25 23.219 12.969 1 91.25 131 ALA A O 1
ATOM 1039 N N . LEU A 1 132 ? 16.953 23.812 14.68 1 90.56 132 LEU A N 1
ATOM 1040 C CA . LEU A 1 132 ? 17.375 25.219 14.633 1 90.56 132 LEU A CA 1
ATOM 1041 C C . LEU A 1 132 ? 18.859 25.344 14.992 1 90.56 132 LEU A C 1
ATOM 1043 O O . LEU A 1 132 ? 19.531 26.25 14.492 1 90.56 132 LEU A O 1
ATOM 1047 N N . ALA A 1 133 ? 19.297 24.453 15.75 1 92.06 133 ALA A N 1
ATOM 1048 C CA . ALA A 1 133 ? 20.703 24.422 16.125 1 92.06 133 ALA A CA 1
ATOM 1049 C C . ALA A 1 133 ? 21.562 23.781 15.039 1 92.06 133 ALA A C 1
ATOM 1051 O O . ALA A 1 133 ? 22.781 23.719 15.148 1 92.06 133 ALA A O 1
ATOM 1052 N N . GLY A 1 134 ? 20.906 23.234 14.039 1 90.81 134 GLY A N 1
ATOM 1053 C CA . GLY A 1 134 ? 21.609 22.656 12.914 1 90.81 134 GLY A CA 1
ATOM 1054 C C . GLY A 1 134 ? 21.938 21.188 13.109 1 90.81 134 GLY A C 1
ATOM 1055 O O . GLY A 1 134 ? 22.719 20.609 12.352 1 90.81 134 GLY A O 1
ATOM 1056 N N . GLU A 1 135 ? 21.344 20.609 14.086 1 91.5 135 GLU A N 1
ATOM 1057 C CA . GLU A 1 135 ? 21.656 19.219 14.43 1 91.5 135 GLU A CA 1
ATOM 1058 C C . GLU A 1 135 ? 20.891 18.25 13.547 1 91.5 135 GLU A C 1
ATOM 1060 O O . GLU A 1 135 ? 21.234 17.062 13.469 1 91.5 135 GLU A O 1
ATOM 1065 N N . ILE A 1 136 ? 19.797 18.672 12.953 1 89.44 136 ILE A N 1
ATOM 1066 C CA . ILE A 1 136 ? 18.984 17.844 12.086 1 89.44 136 ILE A CA 1
ATOM 1067 C C . ILE A 1 136 ? 18.969 18.422 10.672 1 89.44 136 ILE A C 1
ATOM 1069 O O . ILE A 1 136 ? 18.25 19.391 10.406 1 89.44 136 ILE A O 1
ATOM 1073 N N . PRO A 1 137 ? 19.75 17.75 9.852 1 88.56 137 PRO A N 1
ATOM 1074 C CA . PRO A 1 137 ? 19.75 18.281 8.484 1 88.56 137 PRO A CA 1
ATOM 1075 C C . PRO A 1 137 ? 18.453 17.984 7.742 1 88.56 137 PRO A C 1
ATOM 1077 O O . PRO A 1 137 ? 17.734 17.031 8.078 1 88.56 137 PRO A O 1
ATOM 1080 N N . HIS A 1 138 ? 18.031 18.828 6.766 1 91.25 138 HIS A N 1
ATOM 1081 C CA . HIS A 1 138 ? 16.875 18.656 5.891 1 91.25 138 HIS A CA 1
ATOM 1082 C C . HIS A 1 138 ? 15.578 18.609 6.691 1 91.25 138 HIS A C 1
ATOM 1084 O O . HIS A 1 138 ? 14.711 17.766 6.434 1 91.25 138 HIS A O 1
ATOM 1090 N N . PHE A 1 139 ? 15.578 19.516 7.699 1 92.12 139 PHE A N 1
ATOM 1091 C CA . PHE A 1 139 ? 14.367 19.594 8.508 1 92.12 139 PHE A CA 1
ATOM 1092 C C . PHE A 1 139 ? 13.344 20.516 7.863 1 92.12 139 PHE A C 1
ATOM 1094 O O . PHE A 1 139 ? 13.555 21.734 7.797 1 92.12 139 PHE A O 1
ATOM 1101 N N . THR A 1 140 ? 12.234 19.938 7.477 1 93.69 140 THR A N 1
ATOM 1102 C CA . THR A 1 140 ? 11.219 20.688 6.75 1 93.69 140 THR A CA 1
ATOM 1103 C C . THR A 1 140 ? 10.656 21.812 7.609 1 93.69 140 THR A C 1
ATOM 1105 O O . THR A 1 140 ? 10.289 21.609 8.766 1 93.69 140 THR A O 1
ATOM 1108 N N . GLY A 1 141 ? 10.57 23.047 7.031 1 92.94 141 GLY A N 1
ATOM 1109 C CA . GLY A 1 141 ? 10.086 24.219 7.75 1 92.94 141 GLY A CA 1
ATOM 1110 C C . GLY A 1 141 ? 11.195 25 8.438 1 92.94 141 GLY A C 1
ATOM 1111 O O . GLY A 1 141 ? 10.977 26.109 8.922 1 92.94 141 GLY A O 1
ATOM 1112 N N . VAL A 1 142 ? 12.336 24.375 8.516 1 93.44 142 VAL A N 1
ATOM 1113 C CA . VAL A 1 142 ? 13.484 25.062 9.102 1 93.44 142 VAL A CA 1
ATOM 1114 C C . VAL A 1 142 ? 14.617 25.141 8.07 1 93.44 142 VAL A C 1
ATOM 1116 O O . VAL A 1 142 ? 14.812 26.172 7.434 1 93.44 142 VAL A O 1
ATOM 1119 N N . SER A 1 143 ? 15.32 24.062 7.789 1 92.88 143 SER A N 1
ATOM 1120 C CA . SER A 1 143 ? 16.406 24.062 6.816 1 92.88 143 SER A CA 1
ATOM 1121 C C . SER A 1 143 ? 15.898 23.703 5.426 1 92.88 143 SER A C 1
ATOM 1123 O O . SER A 1 143 ? 16.562 23.984 4.422 1 92.88 143 SER A O 1
ATOM 1125 N N . ASP A 1 144 ? 14.797 22.984 5.309 1 94.56 144 ASP A N 1
ATOM 1126 C CA . ASP A 1 144 ? 14.164 22.641 4.039 1 94.56 144 ASP A CA 1
ATOM 1127 C C . ASP A 1 144 ? 12.812 23.344 3.893 1 94.56 144 ASP A C 1
ATOM 1129 O O . ASP A 1 144 ? 12.164 23.656 4.891 1 94.56 144 ASP A O 1
ATOM 1133 N N . PRO A 1 145 ? 12.461 23.531 2.678 1 95.75 145 PRO A N 1
ATOM 1134 C CA . PRO A 1 145 ? 11.219 24.281 2.473 1 95.75 145 PRO A CA 1
ATOM 1135 C C . PRO A 1 145 ? 9.969 23.438 2.709 1 95.75 145 PRO A C 1
ATOM 1137 O O . PRO A 1 145 ? 10.023 22.203 2.617 1 95.75 145 PRO A O 1
ATOM 1140 N N . TYR A 1 146 ? 8.922 24.125 3.068 1 97.56 146 TYR A N 1
ATOM 1141 C CA . TYR A 1 146 ? 7.547 23.641 3.062 1 97.56 146 TYR A CA 1
ATOM 1142 C C . TYR A 1 146 ? 6.652 24.531 2.209 1 97.56 146 TYR A C 1
ATOM 1144 O O . TYR A 1 146 ? 6.492 25.719 2.496 1 97.56 146 TYR A O 1
ATOM 1152 N N . GLU A 1 147 ? 6.145 23.891 1.122 1 98.06 147 GLU A N 1
ATOM 1153 C CA . GLU A 1 147 ? 5.23 24.625 0.256 1 98.06 147 GLU A CA 1
ATOM 1154 C C . GLU A 1 147 ? 3.785 24.484 0.72 1 98.06 147 GLU A C 1
ATOM 1156 O O . GLU A 1 147 ? 3.111 23.5 0.364 1 98.06 147 GLU A O 1
ATOM 1161 N N . ALA A 1 148 ? 3.346 25.438 1.495 1 97.88 148 ALA A N 1
ATOM 1162 C CA . ALA A 1 148 ? 1.994 25.375 2.047 1 97.88 148 ALA A CA 1
ATOM 1163 C C . ALA A 1 148 ? 0.949 25.344 0.935 1 97.88 148 ALA A C 1
ATOM 1165 O O . ALA A 1 148 ? 1.085 26.047 -0.073 1 97.88 148 ALA A O 1
ATOM 1166 N N . PRO A 1 149 ? -0.095 24.516 1.165 1 98.06 149 PRO A N 1
ATOM 1167 C CA . PRO A 1 149 ? -1.167 24.547 0.167 1 98.06 149 PRO A CA 1
ATOM 1168 C C . PRO A 1 149 ? -1.795 25.938 0.012 1 98.06 149 PRO A C 1
ATOM 1170 O O . PRO A 1 149 ? -2.117 26.578 1.009 1 98.06 149 PRO A O 1
ATOM 1173 N N . GLN A 1 150 ? -1.943 26.328 -1.237 1 95.38 150 GLN A N 1
ATOM 1174 C CA . GLN A 1 150 ? -2.543 27.641 -1.503 1 95.38 150 GLN A CA 1
ATOM 1175 C C . GLN A 1 150 ? -4.066 27.562 -1.44 1 95.38 150 GLN A C 1
ATOM 1177 O O . GLN A 1 150 ? -4.723 28.516 -1.01 1 95.38 150 GLN A O 1
ATOM 1182 N N . ASN A 1 151 ? -4.602 26.5 -1.907 1 96.38 151 ASN A N 1
ATOM 1183 C CA . ASN A 1 151 ? -6.043 26.281 -1.924 1 96.38 151 ASN A CA 1
ATOM 1184 C C . ASN A 1 151 ? -6.414 24.906 -1.373 1 96.38 151 ASN A C 1
ATOM 1186 O O . ASN A 1 151 ? -7 24.094 -2.082 1 96.38 151 ASN A O 1
ATOM 1190 N N . PRO A 1 152 ? -6.137 24.688 -0.047 1 98.56 152 PRO A N 1
ATOM 1191 C CA . PRO A 1 152 ? -6.551 23.406 0.522 1 98.56 152 PRO A CA 1
ATOM 1192 C C . PRO A 1 152 ? -8.07 23.25 0.566 1 98.56 152 PRO A C 1
ATOM 1194 O O . PRO A 1 152 ? -8.797 24.234 0.596 1 98.56 152 PRO A O 1
ATOM 1197 N N . ASP A 1 153 ? -8.508 22.016 0.524 1 98.69 153 ASP A N 1
ATOM 1198 C CA . ASP A 1 153 ? -9.938 21.781 0.657 1 98.69 153 ASP A CA 1
ATOM 1199 C C . ASP A 1 153 ? -10.438 22.172 2.045 1 98.69 153 ASP A C 1
ATOM 1201 O O . ASP A 1 153 ? -11.539 22.703 2.186 1 98.69 153 ASP A O 1
ATOM 1205 N N . VAL A 1 154 ? -9.656 21.891 3.061 1 98.69 154 VAL A N 1
ATOM 1206 C CA . VAL A 1 154 ? -9.961 22.297 4.43 1 98.69 154 VAL A CA 1
ATOM 1207 C C . VAL A 1 154 ? -8.711 22.891 5.082 1 98.69 154 VAL A C 1
ATOM 1209 O O . VAL A 1 154 ? -7.629 22.297 5.023 1 98.69 154 VAL A O 1
ATOM 1212 N N . LEU A 1 155 ? -8.828 24.016 5.621 1 98.31 155 LEU A N 1
ATOM 1213 C CA . LEU A 1 155 ? -7.77 24.641 6.398 1 98.31 155 LEU A CA 1
ATOM 1214 C C . LEU A 1 155 ? -8.047 24.531 7.891 1 98.31 155 LEU A C 1
ATOM 1216 O O . LEU A 1 155 ? -9.109 24.938 8.367 1 98.31 155 LEU A O 1
ATOM 1220 N N . VAL A 1 156 ? -7.152 23.922 8.547 1 97.94 156 VAL A N 1
ATOM 1221 C CA . VAL A 1 156 ? -7.219 23.797 10 1 97.94 156 VAL A CA 1
ATOM 1222 C C . VAL A 1 156 ? -6.156 24.672 10.648 1 97.94 156 VAL A C 1
ATOM 1224 O O . VAL A 1 156 ? -4.961 24.5 10.391 1 97.94 156 VAL A O 1
ATOM 1227 N N . ASN A 1 157 ? -6.582 25.578 11.469 1 96.06 157 ASN A N 1
ATOM 1228 C CA . ASN A 1 157 ? -5.652 26.391 12.242 1 96.06 157 ASN A CA 1
ATOM 1229 C C . ASN A 1 157 ? -5.414 25.797 13.633 1 96.06 157 ASN A C 1
ATOM 1231 O O . ASN A 1 157 ? -6.102 26.141 14.586 1 96.06 157 ASN A O 1
ATOM 1235 N N . SER A 1 158 ? -4.371 25.031 13.672 1 92.44 158 SER A N 1
ATOM 1236 C CA . SER A 1 158 ? -4.176 24.203 14.859 1 92.44 158 SER A CA 1
ATOM 1237 C C . SER A 1 158 ? -3.693 25.031 16.031 1 92.44 158 SER A C 1
ATOM 1239 O O . SER A 1 158 ? -3.75 24.578 17.188 1 92.44 158 SER A O 1
ATOM 1241 N N . ASP A 1 159 ? -3.234 26.234 15.812 1 89.75 159 ASP A N 1
ATOM 1242 C CA . ASP A 1 159 ? -2.791 27.109 16.891 1 89.75 159 ASP A CA 1
ATOM 1243 C C . ASP A 1 159 ? -3.973 27.844 17.531 1 89.75 159 ASP A C 1
ATOM 1245 O O . ASP A 1 159 ? -3.871 28.328 18.656 1 89.75 159 ASP A O 1
ATOM 1249 N N . SER A 1 160 ? -5.039 27.906 16.875 1 90.69 160 SER A N 1
ATOM 1250 C CA . SER A 1 160 ? -6.09 28.797 17.359 1 90.69 160 SER A CA 1
ATOM 1251 C C . SER A 1 160 ? -7.422 28.062 17.469 1 90.69 160 SER A C 1
ATOM 1253 O O . SER A 1 160 ? -8.406 28.625 17.953 1 90.69 160 SER A O 1
ATOM 1255 N N . GLU A 1 161 ? -7.426 26.875 16.953 1 91.81 161 GLU A N 1
ATOM 1256 C CA . GLU A 1 161 ? -8.664 26.094 16.953 1 91.81 161 GLU A CA 1
ATOM 1257 C C . GLU A 1 161 ? -8.5 24.797 17.75 1 91.81 161 GLU A C 1
ATOM 1259 O O . GLU A 1 161 ? -7.523 24.062 17.562 1 91.81 161 GLU A O 1
ATOM 1264 N N . PRO A 1 162 ? -9.508 24.547 18.719 1 94.62 162 PRO A N 1
ATOM 1265 C CA . PRO A 1 162 ? -9.453 23.266 19.438 1 94.62 162 PRO A CA 1
ATOM 1266 C C . PRO A 1 162 ? -9.625 22.062 18.5 1 94.62 162 PRO A C 1
ATOM 1268 O O . PRO A 1 162 ? -10.266 22.172 17.453 1 94.62 162 PRO A O 1
ATOM 1271 N N . VAL A 1 163 ? -9.109 20.922 18.875 1 96.12 163 VAL A N 1
ATOM 1272 C CA . VAL A 1 163 ? -9.102 19.703 18.078 1 96.12 163 VAL A CA 1
ATOM 1273 C C . VAL A 1 163 ? -10.531 19.344 17.688 1 96.12 163 VAL A C 1
ATOM 1275 O O . VAL A 1 163 ? -10.789 18.984 16.531 1 96.12 163 VAL A O 1
ATOM 1278 N N . ASP A 1 164 ? -11.43 19.469 18.641 1 97 164 ASP A N 1
ATOM 1279 C CA . ASP A 1 164 ? -12.812 19.094 18.375 1 97 164 ASP A CA 1
ATOM 1280 C C . ASP A 1 164 ? -13.422 19.953 17.281 1 97 164 ASP A C 1
ATOM 1282 O O . ASP A 1 164 ? -14.172 19.453 16.438 1 97 164 ASP A O 1
ATOM 1286 N N . GLU A 1 165 ? -13.117 21.188 17.312 1 97.44 165 GLU A N 1
ATOM 1287 C CA . GLU A 1 165 ? -13.609 22.109 16.281 1 97.44 165 GLU A CA 1
ATOM 1288 C C . GLU A 1 165 ? -13.031 21.75 14.914 1 97.44 165 GLU A C 1
ATOM 1290 O O . GLU A 1 165 ? -13.742 21.781 13.914 1 97.44 165 GLU A O 1
ATOM 1295 N N . SER A 1 166 ? -11.766 21.469 14.867 1 97.94 166 SER A N 1
ATOM 1296 C CA . SER A 1 166 ? -11.102 21.078 13.633 1 97.94 166 SER A CA 1
ATOM 1297 C C . SER A 1 166 ? -11.719 19.812 13.047 1 97.94 166 SER A C 1
ATOM 1299 O O . SER A 1 166 ? -11.961 19.734 11.844 1 97.94 166 SER A O 1
ATOM 1301 N N . VAL A 1 167 ? -12.016 18.844 13.922 1 98.25 167 VAL A N 1
ATOM 1302 C CA . VAL A 1 167 ? -12.617 17.594 13.5 1 98.25 167 VAL A CA 1
ATOM 1303 C C . VAL A 1 167 ? -14 17.859 12.906 1 98.25 167 VAL A C 1
ATOM 1305 O O . VAL A 1 167 ? -14.328 17.344 11.836 1 98.25 167 VAL A O 1
ATOM 1308 N N . GLN A 1 168 ? -14.727 18.703 13.578 1 97.62 168 GLN A N 1
ATOM 1309 C CA . GLN A 1 168 ? -16.078 19.016 13.109 1 97.62 168 GLN A CA 1
ATOM 1310 C C . GLN A 1 168 ? -16.031 19.734 11.766 1 97.62 168 GLN A C 1
ATOM 1312 O O . GLN A 1 168 ? -16.875 19.5 10.898 1 97.62 168 GLN A O 1
ATOM 1317 N N . LYS A 1 169 ? -15.102 20.609 11.633 1 98 169 LYS A N 1
ATOM 1318 C CA . LYS A 1 169 ? -14.914 21.328 10.375 1 98 169 LYS A CA 1
ATOM 1319 C C . LYS A 1 169 ? -14.656 20.359 9.227 1 98 169 LYS A C 1
ATOM 1321 O O . LYS A 1 169 ? -15.242 20.5 8.141 1 98 169 LYS A O 1
ATOM 1326 N N . ILE A 1 170 ? -13.859 19.375 9.422 1 98.5 170 ILE A N 1
ATOM 1327 C CA . ILE A 1 170 ? -13.531 18.375 8.414 1 98.5 170 ILE A CA 1
ATOM 1328 C C . ILE A 1 170 ? -14.758 17.531 8.109 1 98.5 170 ILE A C 1
ATOM 1330 O O . ILE A 1 170 ? -15.109 17.328 6.941 1 98.5 170 ILE A O 1
ATOM 1334 N N . LEU A 1 171 ? -15.445 17.109 9.156 1 98.19 171 LEU A N 1
ATOM 1335 C CA . LEU A 1 171 ? -16.609 16.25 8.977 1 98.19 171 LEU A CA 1
ATOM 1336 C C . LEU A 1 171 ? -17.719 17 8.227 1 98.19 171 LEU A C 1
ATOM 1338 O O . LEU A 1 171 ? -18.359 16.438 7.344 1 98.19 171 LEU A O 1
ATOM 1342 N N . ARG A 1 172 ? -17.875 18.25 8.586 1 98.19 172 ARG A N 1
ATOM 1343 C CA . ARG A 1 172 ? -18.891 19.062 7.914 1 98.19 172 ARG A CA 1
ATOM 1344 C C . ARG A 1 172 ? -18.578 19.203 6.43 1 98.19 172 ARG A C 1
ATOM 1346 O O . ARG A 1 172 ? -19.469 19.094 5.59 1 98.19 172 ARG A O 1
ATOM 1353 N N . PHE A 1 173 ? -17.344 19.453 6.133 1 98.56 173 PHE A N 1
ATOM 1354 C CA . PHE A 1 173 ? -16.922 19.547 4.738 1 98.56 173 PHE A CA 1
ATOM 1355 C C . PHE A 1 173 ? -17.25 18.266 3.986 1 98.56 173 PHE A C 1
ATOM 1357 O O . PHE A 1 173 ? -17.797 18.312 2.879 1 98.56 173 PHE A O 1
ATOM 1364 N N . LEU A 1 174 ? -16.953 17.141 4.559 1 98.44 174 LEU A N 1
ATOM 1365 C CA . LEU A 1 174 ? -17.188 15.836 3.93 1 98.44 174 LEU A CA 1
ATOM 1366 C C . LEU A 1 174 ? -18.672 15.586 3.717 1 98.44 174 LEU A C 1
ATOM 1368 O O . LEU A 1 174 ? -19.078 15.031 2.689 1 98.44 174 LEU A O 1
ATOM 1372 N N . GLU A 1 175 ? -19.469 16 4.703 1 97.44 175 GLU A N 1
ATOM 1373 C CA . GLU A 1 175 ? -20.922 15.867 4.578 1 97.44 175 GLU A CA 1
ATOM 1374 C C . GLU A 1 175 ? -21.453 16.734 3.439 1 97.44 175 GLU A C 1
ATOM 1376 O O . GLU A 1 175 ? -22.281 16.281 2.645 1 97.44 175 GLU A O 1
ATOM 1381 N N . GLU A 1 176 ? -20.938 17.938 3.42 1 97.62 176 GLU A N 1
ATOM 1382 C CA . GLU A 1 176 ? -21.375 18.875 2.387 1 97.62 176 GLU A CA 1
ATOM 1383 C C . GLU A 1 176 ? -21.016 18.359 0.994 1 97.62 176 GLU A C 1
ATOM 1385 O O . GLU A 1 176 ? -21.75 18.594 0.033 1 97.62 176 GLU A O 1
ATOM 1390 N N . LYS A 1 177 ? -19.906 17.656 0.888 1 97.25 177 LYS A N 1
ATOM 1391 C CA . LYS A 1 177 ? -19.453 17.109 -0.39 1 97.25 177 LYS A CA 1
ATOM 1392 C C . LYS A 1 177 ? -20.125 15.773 -0.69 1 97.25 177 LYS A C 1
ATOM 1394 O O . LYS A 1 177 ? -19.922 15.195 -1.76 1 97.25 177 LYS A O 1
ATOM 1399 N N . GLY A 1 178 ? -20.906 15.258 0.254 1 96.19 178 GLY A N 1
ATOM 1400 C CA . GLY A 1 178 ? -21.609 14.008 0.073 1 96.19 178 GLY A CA 1
ATOM 1401 C C . GLY A 1 178 ? -20.719 12.789 0.2 1 96.19 178 GLY A C 1
ATOM 1402 O O . GLY A 1 178 ? -21.047 11.719 -0.33 1 96.19 178 GLY A O 1
ATOM 1403 N N . LEU A 1 179 ? -19.594 12.938 0.811 1 97.31 179 LEU A N 1
ATOM 1404 C CA . LEU A 1 179 ? -18.641 11.844 0.939 1 97.31 179 LEU A CA 1
ATOM 1405 C C . LEU A 1 179 ? -19 10.945 2.121 1 97.31 179 LEU A C 1
ATOM 1407 O O . LEU A 1 179 ? -18.625 9.773 2.152 1 97.31 179 LEU A O 1
ATOM 1411 N N . ILE A 1 180 ? -19.672 11.594 3.104 1 96.38 180 ILE A N 1
ATOM 1412 C CA . ILE A 1 180 ? -20.172 10.812 4.227 1 96.38 180 ILE A CA 1
ATOM 1413 C C . ILE A 1 180 ? -21.594 11.258 4.555 1 96.38 180 ILE A C 1
ATOM 1415 O O . ILE A 1 180 ? -22.062 12.297 4.07 1 96.38 180 ILE A O 1
ATOM 1419 N N . GLY A 1 181 ? -22.219 10.367 5.281 1 90.5 181 GLY A N 1
ATOM 1420 C CA . GLY A 1 181 ? -23.562 10.719 5.719 1 90.5 181 GLY A CA 1
ATOM 1421 C C . GLY A 1 181 ? -23.578 11.766 6.82 1 90.5 181 GLY A C 1
ATOM 1422 O O . GLY A 1 181 ? -22.562 11.961 7.504 1 90.5 181 GLY A O 1
ATOM 1423 N N . ALA A 1 182 ? -24.688 12.398 6.918 1 84.5 182 ALA A N 1
ATOM 1424 C CA . ALA A 1 182 ? -24.859 13.398 7.965 1 84.5 182 ALA A CA 1
ATOM 1425 C C . ALA A 1 182 ? -24.969 12.742 9.344 1 84.5 182 ALA A C 1
ATOM 1427 O O . ALA A 1 182 ? -25.453 11.617 9.461 1 84.5 182 ALA A O 1
ATOM 1428 N N . MET B 1 1 ? -25.266 -6.059 -0.224 1 31.72 1 MET B N 1
ATOM 1429 C CA . MET B 1 1 ? -24.141 -6.605 -0.983 1 31.72 1 MET B CA 1
ATOM 1430 C C . MET B 1 1 ? -23.219 -7.418 -0.082 1 31.72 1 MET B C 1
ATOM 1432 O O . MET B 1 1 ? -22.828 -6.953 0.986 1 31.72 1 MET B O 1
ATOM 1436 N N . SER B 1 2 ? -23.297 -8.672 -0.119 1 41.5 2 SER B N 1
ATOM 1437 C CA . SER B 1 2 ? -22.719 -9.656 0.787 1 41.5 2 SER B CA 1
ATOM 1438 C C . SER B 1 2 ? -21.266 -9.32 1.106 1 41.5 2 SER B C 1
ATOM 1440 O O . SER B 1 2 ? -20.469 -9.031 0.204 1 41.5 2 SER B O 1
ATOM 1442 N N . LYS B 1 3 ? -20.969 -8.68 2.303 1 58.06 3 LYS B N 1
ATOM 1443 C CA . LYS B 1 3 ? -19.688 -8.289 2.887 1 58.06 3 LYS B CA 1
ATOM 1444 C C . LYS B 1 3 ? -18.641 -9.367 2.668 1 58.06 3 LYS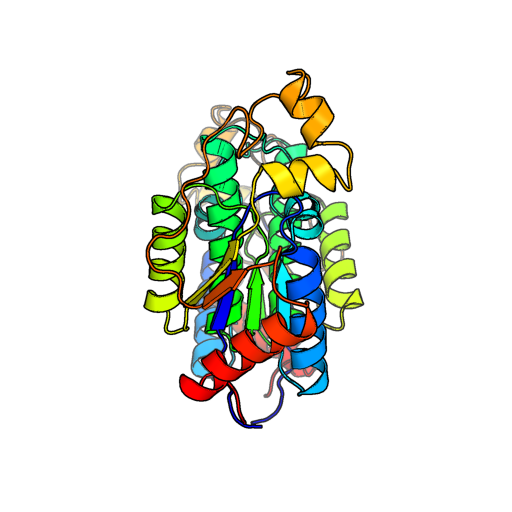 B C 1
ATOM 1446 O O . LYS B 1 3 ? -18.562 -10.344 3.426 1 58.06 3 LYS B O 1
ATOM 1451 N N . HIS B 1 4 ? -18.234 -9.578 1.304 1 71 4 HIS B N 1
ATOM 1452 C CA . HIS B 1 4 ? -17.203 -10.594 1.054 1 71 4 HIS B CA 1
ATOM 1453 C C . HIS B 1 4 ? -15.922 -10.281 1.811 1 71 4 HIS B C 1
ATOM 1455 O O . HIS B 1 4 ? -15.484 -9.133 1.843 1 71 4 HIS B O 1
ATOM 1461 N N . GLN B 1 5 ? -15.523 -11.32 2.482 1 88.69 5 GLN B N 1
ATOM 1462 C CA . GLN B 1 5 ? -14.258 -11.188 3.191 1 88.69 5 GLN B CA 1
ATOM 1463 C C . GLN B 1 5 ? -13.078 -11.18 2.217 1 88.69 5 GLN B C 1
ATOM 1465 O O . GLN B 1 5 ? -13.016 -12.008 1.308 1 88.69 5 GLN B O 1
ATOM 1470 N N . GLY B 1 6 ? -12.266 -10.133 2.217 1 97.5 6 GLY B N 1
ATOM 1471 C CA . GLY B 1 6 ? -11.055 -10.102 1.409 1 97.5 6 GLY B CA 1
ATOM 1472 C C . GLY B 1 6 ? -10.039 -11.148 1.815 1 97.5 6 GLY B C 1
ATOM 1473 O O . GLY B 1 6 ? -10.141 -11.742 2.891 1 97.5 6 GLY B O 1
ATOM 1474 N N . PHE B 1 7 ? -9.148 -11.492 0.891 1 98.75 7 PHE B N 1
ATOM 1475 C CA . PHE B 1 7 ? -8.062 -12.414 1.161 1 98.75 7 PHE B CA 1
ATOM 1476 C C . PHE B 1 7 ? -6.883 -12.156 0.233 1 98.75 7 PHE B C 1
ATOM 1478 O O . PHE B 1 7 ? -6.996 -11.375 -0.717 1 98.75 7 PHE B O 1
ATOM 1485 N N . THR B 1 8 ? -5.75 -12.75 0.584 1 98.88 8 THR B N 1
ATOM 1486 C CA . THR B 1 8 ? -4.535 -12.578 -0.203 1 98.88 8 THR B CA 1
ATOM 1487 C C . THR B 1 8 ? -4.184 -13.867 -0.942 1 98.88 8 THR B C 1
ATOM 1489 O O . THR B 1 8 ? -4.141 -14.945 -0.341 1 98.88 8 THR B O 1
ATOM 1492 N N . LEU B 1 9 ? -4.062 -13.789 -2.244 1 98.94 9 LEU B N 1
ATOM 1493 C CA . LEU B 1 9 ? -3.414 -14.828 -3.039 1 98.94 9 LEU B CA 1
ATOM 1494 C C . LEU B 1 9 ? -1.956 -14.469 -3.311 1 98.94 9 LEU B C 1
ATOM 1496 O O . LEU B 1 9 ? -1.669 -13.5 -4.012 1 98.94 9 LEU B O 1
ATOM 1500 N N . TRP B 1 10 ? -1.092 -15.234 -2.775 1 98.88 10 TRP B N 1
ATOM 1501 C CA . TRP B 1 10 ? 0.341 -14.977 -2.877 1 98.88 10 TRP B CA 1
ATOM 1502 C C . TRP B 1 10 ? 1.005 -15.969 -3.83 1 98.88 10 TRP B C 1
ATOM 1504 O O . TRP B 1 10 ? 1.331 -17.094 -3.443 1 98.88 10 TRP B O 1
ATOM 1514 N N . PHE B 1 11 ? 1.223 -15.492 -5.039 1 98.75 11 PHE B N 1
ATOM 1515 C CA . PHE B 1 11 ? 1.922 -16.328 -6.012 1 98.75 11 PHE B CA 1
ATOM 1516 C C . PHE B 1 11 ? 3.43 -16.234 -5.816 1 98.75 11 PHE B C 1
ATOM 1518 O O . PHE B 1 11 ? 3.975 -15.141 -5.633 1 98.75 11 PHE B O 1
ATOM 1525 N N . THR B 1 12 ? 4.031 -17.344 -5.805 1 98.5 12 THR B N 1
ATOM 1526 C CA . THR B 1 12 ? 5.488 -17.391 -5.766 1 98.5 12 THR B CA 1
ATOM 1527 C C . THR B 1 12 ? 6.027 -18.406 -6.766 1 98.5 12 THR B C 1
ATOM 1529 O O . THR B 1 12 ? 5.316 -19.328 -7.164 1 98.5 12 THR B O 1
ATOM 1532 N N . GLY B 1 13 ? 7.246 -18.203 -7.207 1 97.31 13 GLY B N 1
ATOM 1533 C CA . GLY B 1 13 ? 7.902 -19 -8.227 1 97.31 13 GLY B CA 1
ATOM 1534 C C . GLY B 1 13 ? 8.961 -18.234 -8.992 1 97.31 13 GLY B C 1
ATOM 1535 O O . GLY B 1 13 ? 9.039 -17.016 -8.906 1 97.31 13 GLY B O 1
ATOM 1536 N N . LEU B 1 14 ? 9.695 -18.984 -9.727 1 95.56 14 LEU B N 1
ATOM 1537 C CA . LEU B 1 14 ? 10.82 -18.406 -10.453 1 95.56 14 LEU B CA 1
ATOM 1538 C C . LEU B 1 14 ? 10.328 -17.531 -11.594 1 95.56 14 LEU B C 1
ATOM 1540 O O . LEU B 1 14 ? 9.172 -17.625 -12.016 1 95.56 14 LEU B O 1
ATOM 1544 N N . SER B 1 15 ? 11.281 -16.547 -12.031 1 93 15 SER B N 1
ATOM 1545 C CA . SER B 1 15 ? 10.969 -15.711 -13.18 1 93 15 SER B CA 1
ATOM 1546 C C . SER B 1 15 ? 10.609 -16.562 -14.398 1 93 15 SER B C 1
ATOM 1548 O O . SER B 1 15 ? 11.312 -17.516 -14.719 1 93 15 SER B O 1
ATOM 1550 N N . GLY B 1 16 ? 9.469 -16.234 -14.992 1 92.31 16 GLY B N 1
ATOM 1551 C CA . GLY B 1 16 ? 9.055 -16.969 -16.188 1 92.31 16 GLY B CA 1
ATOM 1552 C C . GLY B 1 16 ? 8.188 -18.172 -15.867 1 92.31 16 GLY B C 1
ATOM 1553 O O . GLY B 1 16 ? 7.715 -18.844 -16.781 1 92.31 16 GLY B O 1
ATOM 1554 N N . SER B 1 17 ? 7.859 -18.359 -14.602 1 94.38 17 SER B N 1
ATOM 1555 C CA . SER B 1 17 ? 7.16 -19.562 -14.195 1 94.38 17 SER B CA 1
ATOM 1556 C C . SER B 1 17 ? 5.672 -19.484 -14.516 1 94.38 17 SER B C 1
ATOM 1558 O O . SER B 1 17 ? 4.941 -20.469 -14.391 1 94.38 17 SER B O 1
ATOM 1560 N N . GLY B 1 18 ? 5.227 -18.312 -14.883 1 93.5 18 GLY B N 1
ATOM 1561 C CA . GLY B 1 18 ? 3.832 -18.188 -15.281 1 93.5 18 GLY B CA 1
ATOM 1562 C C . GLY B 1 18 ? 2.984 -17.438 -14.273 1 93.5 18 GLY B C 1
ATOM 1563 O O . GLY B 1 18 ? 1.767 -17.328 -14.438 1 93.5 18 GLY B O 1
ATOM 1564 N N . LYS B 1 19 ? 3.576 -16.859 -13.266 1 95.25 19 LYS B N 1
ATOM 1565 C CA . LYS B 1 19 ? 2.842 -16.125 -12.234 1 95.25 19 LYS B CA 1
ATOM 1566 C C . LYS B 1 19 ? 1.966 -15.039 -12.844 1 95.25 19 LYS B C 1
ATOM 1568 O O . LYS B 1 19 ? 0.771 -14.953 -12.555 1 95.25 19 LYS B O 1
ATOM 1573 N N . SER B 1 20 ? 2.639 -14.227 -13.75 1 94.56 20 SER B N 1
ATOM 1574 C CA . SER B 1 20 ? 1.937 -13.07 -14.305 1 94.56 20 SER B CA 1
ATOM 1575 C C . SER B 1 20 ? 0.752 -13.5 -15.164 1 94.56 20 SER B C 1
ATOM 1577 O O . SER B 1 20 ? -0.317 -12.891 -15.109 1 94.56 20 SER B O 1
ATOM 1579 N N . THR B 1 21 ? 0.896 -14.555 -15.922 1 94.69 21 THR B N 1
ATOM 1580 C CA . THR B 1 21 ? -0.196 -15.086 -16.719 1 94.69 21 THR B CA 1
ATOM 1581 C C . THR B 1 21 ? -1.35 -15.547 -15.836 1 94.69 21 THR B C 1
ATOM 1583 O O . THR B 1 21 ? -2.508 -15.203 -16.094 1 94.69 21 THR B O 1
ATOM 1586 N N . LEU B 1 22 ? -1.04 -16.234 -14.844 1 97.44 22 LEU B N 1
ATOM 1587 C CA . LEU B 1 22 ? -2.059 -16.766 -13.945 1 97.44 22 LEU B CA 1
ATOM 1588 C C . LEU B 1 22 ? -2.762 -15.648 -13.188 1 97.44 22 LEU B C 1
ATOM 1590 O O . LEU B 1 22 ? -3.992 -15.633 -13.094 1 97.44 22 LEU B O 1
ATOM 1594 N N . THR B 1 23 ? -1.998 -14.703 -12.656 1 98.19 23 THR B N 1
ATOM 1595 C CA . THR B 1 23 ? -2.584 -13.641 -11.852 1 98.19 23 THR B CA 1
ATOM 1596 C C . THR B 1 23 ? -3.49 -12.75 -12.695 1 98.19 23 THR B C 1
ATOM 1598 O O . THR B 1 23 ? -4.547 -12.312 -12.234 1 98.19 23 THR B O 1
ATOM 1601 N N . THR B 1 24 ? -3.08 -12.523 -13.93 1 97.44 24 THR B N 1
ATOM 1602 C CA . THR B 1 24 ? -3.904 -11.719 -14.828 1 97.44 24 THR B CA 1
ATOM 1603 C C . THR B 1 24 ? -5.23 -12.414 -15.117 1 97.44 24 THR B C 1
ATOM 1605 O O . THR B 1 24 ? -6.289 -11.781 -15.078 1 97.44 24 THR B O 1
ATOM 1608 N N . ARG B 1 25 ? -5.152 -13.68 -15.352 1 98 25 ARG B N 1
ATOM 1609 C CA . ARG B 1 25 ? -6.359 -14.461 -15.602 1 98 25 ARG B CA 1
ATOM 1610 C C . ARG B 1 25 ? -7.254 -14.5 -14.375 1 98 25 ARG B C 1
ATOM 1612 O O . ARG B 1 25 ? -8.477 -14.359 -14.477 1 98 25 ARG B O 1
ATOM 1619 N N . ILE B 1 26 ? -6.684 -14.727 -13.266 1 98.38 26 ILE B N 1
ATOM 1620 C CA . ILE B 1 26 ? -7.422 -14.812 -12.008 1 98.38 26 ILE B CA 1
ATOM 1621 C C . ILE B 1 26 ? -8.055 -13.461 -11.695 1 98.38 26 ILE B C 1
ATOM 1623 O O . ILE B 1 26 ? -9.211 -13.391 -11.266 1 98.38 26 ILE B O 1
ATOM 1627 N N . GLU B 1 27 ? -7.266 -12.375 -11.898 1 98.25 27 GLU B N 1
ATOM 1628 C CA . GLU B 1 27 ? -7.805 -11.039 -11.703 1 98.25 27 GLU B CA 1
ATOM 1629 C C . GLU B 1 27 ? -9.062 -10.82 -12.547 1 98.25 27 GLU B C 1
ATOM 1631 O O . GLU B 1 27 ? -10.078 -10.344 -12.039 1 98.25 27 GLU B O 1
ATOM 1636 N N . SER B 1 28 ? -8.977 -11.211 -13.812 1 98 28 SER B N 1
ATOM 1637 C CA . SER B 1 28 ? -10.102 -11.062 -14.727 1 98 28 SER B CA 1
ATOM 1638 C C . SER B 1 28 ? -11.312 -11.867 -14.258 1 98 28 SER B C 1
ATOM 1640 O O . SER B 1 28 ? -12.445 -11.398 -14.336 1 98 28 SER B O 1
ATOM 1642 N N . GLU B 1 29 ? -11.047 -13.062 -13.789 1 97.38 29 GLU B N 1
ATOM 1643 C CA . GLU B 1 29 ? -12.109 -13.922 -13.273 1 97.38 29 GLU B CA 1
ATOM 1644 C C . GLU B 1 29 ? -12.828 -13.266 -12.094 1 97.38 29 GLU B C 1
ATOM 1646 O O . GLU B 1 29 ? -14.055 -13.25 -12.047 1 97.38 29 GLU B O 1
ATOM 1651 N N . PHE B 1 30 ? -12.086 -12.734 -11.188 1 97.94 30 PHE B N 1
ATOM 1652 C CA . PHE B 1 30 ? -12.672 -12.117 -10 1 97.94 30 PHE B CA 1
ATOM 1653 C C . PHE B 1 30 ? -13.438 -10.852 -10.367 1 97.94 30 PHE B C 1
ATOM 1655 O O . PHE B 1 30 ? -14.516 -10.594 -9.828 1 97.94 30 PHE B O 1
ATOM 1662 N N . GLN B 1 31 ? -12.859 -10.078 -11.297 1 97.25 31 GLN B N 1
ATOM 1663 C CA . GLN B 1 31 ? -13.562 -8.883 -11.758 1 97.25 31 GLN B CA 1
ATOM 1664 C C . GLN B 1 31 ? -14.898 -9.242 -12.398 1 97.25 31 GLN B C 1
ATOM 1666 O O . GLN B 1 31 ? -15.914 -8.594 -12.125 1 97.25 31 GLN B O 1
ATOM 1671 N N . ALA B 1 32 ? -14.898 -10.273 -13.211 1 96.75 32 ALA B N 1
ATOM 1672 C CA . ALA B 1 32 ? -16.109 -10.719 -13.891 1 96.75 32 ALA B CA 1
ATOM 1673 C C . ALA B 1 32 ? -17.172 -11.172 -12.891 1 96.75 32 ALA B C 1
ATOM 1675 O O . ALA B 1 32 ? -18.359 -11.031 -13.133 1 96.75 32 ALA B O 1
ATOM 1676 N N . ARG B 1 33 ? -16.703 -11.641 -11.758 1 95.44 33 ARG B N 1
ATOM 1677 C CA . ARG B 1 33 ? -17.609 -12.133 -10.719 1 95.44 33 ARG B CA 1
ATOM 1678 C C . ARG B 1 33 ? -18.031 -11.008 -9.781 1 95.44 33 ARG B C 1
ATOM 1680 O O . ARG B 1 33 ? -18.828 -11.227 -8.859 1 95.44 33 ARG B O 1
ATOM 1687 N N . GLY B 1 34 ? -17.469 -9.844 -9.953 1 94.81 34 GLY B N 1
ATOM 1688 C CA . GLY B 1 34 ? -17.891 -8.664 -9.211 1 94.81 34 GLY B CA 1
ATOM 1689 C C . GLY B 1 34 ? -17.125 -8.469 -7.918 1 94.81 34 GLY B C 1
ATOM 1690 O O . GLY B 1 34 ? -17.531 -7.688 -7.059 1 94.81 34 GLY B O 1
ATOM 1691 N N . TYR B 1 35 ? -16.031 -9.25 -7.781 1 96.19 35 TYR B N 1
ATOM 1692 C CA . TYR B 1 35 ? -15.203 -9.078 -6.598 1 96.19 35 TYR B CA 1
ATOM 1693 C C . TYR B 1 35 ? -14.297 -7.867 -6.738 1 96.19 35 TYR B C 1
ATOM 1695 O O . TYR B 1 35 ? -13.867 -7.527 -7.844 1 96.19 35 TYR B O 1
ATOM 1703 N N . LYS B 1 36 ? -14.039 -7.148 -5.645 1 96.44 36 LYS B N 1
ATOM 1704 C CA . LYS B 1 36 ? -12.938 -6.188 -5.617 1 96.44 36 LYS B CA 1
ATOM 1705 C C . LYS B 1 36 ? -11.586 -6.898 -5.598 1 96.44 36 LYS B C 1
ATOM 1707 O O . LYS B 1 36 ? -11.336 -7.746 -4.734 1 96.44 36 LYS B O 1
ATOM 1712 N N . VAL B 1 37 ? -10.773 -6.613 -6.562 1 98.31 37 VAL B N 1
ATOM 1713 C CA . VAL B 1 37 ? -9.5 -7.312 -6.68 1 98.31 37 VAL B CA 1
ATOM 1714 C C . VAL B 1 37 ? -8.414 -6.332 -7.121 1 98.31 37 VAL B C 1
ATOM 1716 O O . VAL B 1 37 ? -8.664 -5.449 -7.945 1 98.31 37 VAL B O 1
ATOM 1719 N N . GLU B 1 38 ? -7.258 -6.391 -6.508 1 98.62 38 GLU B N 1
ATOM 1720 C CA . GLU B 1 38 ? -6.074 -5.625 -6.898 1 98.62 38 GLU B CA 1
ATOM 1721 C C . GLU B 1 38 ? -4.883 -6.543 -7.148 1 98.62 38 GLU B C 1
ATOM 1723 O O . GLU B 1 38 ? -4.633 -7.473 -6.375 1 98.62 38 GLU B O 1
ATOM 1728 N N . LEU B 1 39 ? -4.199 -6.285 -8.234 1 98.62 39 LEU B N 1
ATOM 1729 C CA . LEU B 1 39 ? -3.008 -7.047 -8.586 1 98.62 39 LEU B CA 1
ATOM 1730 C C . LEU B 1 39 ? -1.745 -6.238 -8.312 1 98.62 39 LEU B C 1
ATOM 1732 O O . LEU B 1 39 ? -1.603 -5.117 -8.805 1 98.62 39 LEU B O 1
ATOM 1736 N N . LEU B 1 40 ? -0.877 -6.773 -7.453 1 98.06 40 LEU B N 1
ATOM 1737 C CA . LEU B 1 40 ? 0.447 -6.215 -7.191 1 98.06 40 LEU B CA 1
ATOM 1738 C C . LEU B 1 40 ? 1.531 -7.066 -7.844 1 98.06 40 LEU B C 1
ATOM 1740 O O . LEU B 1 40 ? 2.213 -7.836 -7.168 1 98.06 40 LEU B O 1
ATOM 1744 N N . ASP B 1 41 ? 1.743 -6.809 -9.133 1 94.88 41 ASP B N 1
ATOM 1745 C CA . ASP B 1 41 ? 2.789 -7.555 -9.828 1 94.88 41 ASP B CA 1
ATOM 1746 C C . ASP B 1 41 ? 4.113 -6.793 -9.805 1 94.88 41 ASP B C 1
ATOM 1748 O O . ASP B 1 41 ? 4.215 -5.734 -9.188 1 94.88 41 ASP B O 1
ATOM 1752 N N . GLY B 1 42 ? 5.098 -7.363 -10.422 1 90.5 42 GLY B N 1
ATOM 1753 C CA . GLY B 1 42 ? 6.445 -6.828 -10.352 1 90.5 42 GLY B CA 1
ATOM 1754 C C . GLY B 1 42 ? 6.559 -5.414 -10.891 1 90.5 42 GLY B C 1
ATOM 1755 O O . GLY B 1 42 ? 7.191 -4.559 -10.273 1 90.5 42 GLY B O 1
ATOM 1756 N N . ASP B 1 43 ? 5.938 -5.156 -11.969 1 89.56 43 ASP B N 1
ATOM 1757 C CA . ASP B 1 43 ? 6.035 -3.844 -12.609 1 89.56 43 ASP B CA 1
ATOM 1758 C C . ASP B 1 43 ? 5.375 -2.768 -11.75 1 89.56 43 ASP B C 1
ATOM 1760 O O . ASP B 1 43 ? 5.941 -1.69 -11.547 1 89.56 43 ASP B O 1
ATOM 1764 N N . ILE B 1 44 ? 4.242 -3.076 -11.25 1 94.75 44 ILE B N 1
ATOM 1765 C CA . ILE B 1 44 ? 3.496 -2.148 -10.414 1 94.75 44 ILE B CA 1
ATOM 1766 C C . ILE B 1 44 ? 4.285 -1.858 -9.141 1 94.75 44 ILE B C 1
ATOM 1768 O O . ILE B 1 44 ? 4.449 -0.699 -8.75 1 94.75 44 ILE B O 1
ATOM 1772 N N . VAL B 1 45 ? 4.801 -2.889 -8.562 1 95.88 45 VAL B N 1
ATOM 1773 C CA . VAL B 1 45 ? 5.492 -2.795 -7.281 1 95.88 45 VAL B CA 1
ATOM 1774 C C . VAL B 1 45 ? 6.809 -2.041 -7.461 1 95.88 45 VAL B C 1
ATOM 1776 O O . VAL B 1 45 ? 7.137 -1.151 -6.672 1 95.88 45 VAL B O 1
ATOM 1779 N N . ARG B 1 46 ? 7.559 -2.33 -8.477 1 92.31 46 ARG B N 1
ATOM 1780 C CA . ARG B 1 46 ? 8.836 -1.675 -8.727 1 92.31 46 ARG B CA 1
ATOM 1781 C C . ARG B 1 46 ? 8.648 -0.18 -8.969 1 92.31 46 ARG B C 1
ATOM 1783 O O . ARG B 1 46 ? 9.469 0.632 -8.523 1 92.31 46 ARG B O 1
ATOM 1790 N N . THR B 1 47 ? 7.602 0.123 -9.602 1 94.75 47 THR B N 1
ATOM 1791 C CA . THR B 1 47 ? 7.332 1.515 -9.945 1 94.75 47 THR B CA 1
ATOM 1792 C C . THR B 1 47 ? 6.844 2.289 -8.727 1 94.75 47 THR B C 1
ATOM 1794 O O . THR B 1 47 ? 7.297 3.406 -8.469 1 94.75 47 THR B O 1
ATOM 1797 N N . ASN B 1 48 ? 6.059 1.659 -7.918 1 96.88 48 ASN B N 1
ATOM 1798 C CA . ASN B 1 48 ? 5.293 2.457 -6.965 1 96.88 48 ASN B CA 1
ATOM 1799 C C . ASN B 1 48 ? 5.75 2.211 -5.531 1 96.88 48 ASN B C 1
ATOM 1801 O O . ASN B 1 48 ? 5.492 3.025 -4.645 1 96.88 48 ASN B O 1
ATOM 1805 N N . LEU B 1 49 ? 6.418 1.114 -5.258 1 96.94 49 LEU B N 1
ATOM 1806 C CA . LEU B 1 49 ? 6.672 0.759 -3.867 1 96.94 49 LEU B CA 1
ATOM 1807 C C . LEU B 1 49 ? 8.164 0.537 -3.627 1 96.94 49 LEU B C 1
ATOM 1809 O O . LEU B 1 49 ? 8.641 0.668 -2.496 1 96.94 49 LEU B O 1
ATOM 1813 N N . SER B 1 50 ? 8.859 0.226 -4.727 1 94.88 50 SER B N 1
ATOM 1814 C CA . SER B 1 50 ? 10.172 -0.334 -4.422 1 94.88 50 SER B CA 1
ATOM 1815 C C . SER B 1 50 ? 11.258 0.307 -5.277 1 94.88 50 SER B C 1
ATOM 1817 O O . SER B 1 50 ? 12.328 -0.274 -5.469 1 94.88 50 SER B O 1
ATOM 1819 N N . GLN B 1 51 ? 10.922 1.469 -5.805 1 90.5 51 GLN B N 1
ATOM 1820 C CA . GLN B 1 51 ? 11.977 2.201 -6.492 1 90.5 51 GLN B CA 1
ATOM 1821 C C . GLN B 1 51 ? 13.203 2.363 -5.598 1 90.5 51 GLN B C 1
ATOM 1823 O O . GLN B 1 51 ? 13.078 2.689 -4.418 1 90.5 51 GLN B O 1
ATOM 1828 N N . GLY B 1 52 ? 14.406 2.039 -6.16 1 87.94 52 GLY B N 1
ATOM 1829 C CA . GLY B 1 52 ? 15.641 2.217 -5.406 1 87.94 52 GLY B CA 1
ATOM 1830 C C . GLY B 1 52 ? 16.156 0.929 -4.793 1 87.94 52 GLY B C 1
ATOM 1831 O O . GLY B 1 52 ? 17.312 0.852 -4.379 1 87.94 52 GLY B O 1
ATOM 1832 N N . LEU B 1 53 ? 15.297 -0.046 -4.684 1 92.69 53 LEU B N 1
ATOM 1833 C CA . LEU B 1 53 ? 15.75 -1.317 -4.133 1 92.69 53 LEU B CA 1
ATOM 1834 C C . LEU B 1 53 ? 16.531 -2.117 -5.18 1 92.69 53 LEU B C 1
ATOM 1836 O O . LEU B 1 53 ? 16.141 -2.146 -6.352 1 92.69 53 LEU B O 1
ATOM 1840 N N . SER B 1 54 ? 17.516 -2.744 -4.746 1 91.81 54 SER B N 1
ATOM 1841 C CA . SER B 1 54 ? 18.281 -3.656 -5.594 1 91.81 54 SER B CA 1
ATOM 1842 C C . SER B 1 54 ? 17.719 -5.074 -5.52 1 91.81 54 SER B C 1
ATOM 1844 O O . SER B 1 54 ? 16.578 -5.273 -5.121 1 91.81 54 SER B O 1
ATOM 1846 N N . PHE B 1 55 ? 18.547 -6.051 -5.965 1 90.44 55 PHE B N 1
ATOM 1847 C CA . PHE B 1 55 ? 18.109 -7.441 -5.93 1 90.44 55 PHE B CA 1
ATOM 1848 C C . PHE B 1 55 ? 18.891 -8.227 -4.883 1 90.44 55 PHE B C 1
ATOM 1850 O O . PHE B 1 55 ? 18.922 -9.461 -4.91 1 90.44 55 PHE B O 1
ATOM 1857 N N . SER B 1 56 ? 19.531 -7.496 -3.975 1 92.69 56 SER B N 1
ATOM 1858 C CA . SER B 1 56 ? 20.156 -8.164 -2.838 1 92.69 56 SER B CA 1
ATOM 1859 C C . SER B 1 56 ? 19.109 -8.875 -1.977 1 92.69 56 SER B C 1
ATOM 1861 O O . SER B 1 56 ? 17.922 -8.578 -2.059 1 92.69 56 SER B O 1
ATOM 1863 N N . LYS B 1 57 ? 19.578 -9.82 -1.191 1 94.94 57 LYS B N 1
ATOM 1864 C CA . LYS B 1 57 ? 18.672 -10.539 -0.3 1 94.94 57 LYS B CA 1
ATOM 1865 C C . LYS B 1 57 ? 17.906 -9.57 0.597 1 94.94 57 LYS B C 1
ATOM 1867 O O . LYS B 1 57 ? 16.688 -9.695 0.75 1 94.94 57 LYS B O 1
ATOM 1872 N N . GLU B 1 58 ? 18.656 -8.625 1.197 1 95.56 58 GLU B N 1
ATOM 1873 C CA . GLU B 1 58 ? 18.031 -7.648 2.094 1 95.56 58 GLU B CA 1
ATOM 1874 C C . GLU B 1 58 ? 16.969 -6.828 1.368 1 95.56 58 GLU B C 1
ATOM 1876 O O . GLU B 1 58 ? 15.883 -6.609 1.897 1 95.56 58 GLU B O 1
ATOM 1881 N N . ASP B 1 59 ? 17.281 -6.387 0.182 1 94.94 59 ASP B N 1
ATOM 1882 C CA . ASP B 1 59 ? 16.359 -5.57 -0.6 1 94.94 59 ASP B CA 1
ATOM 1883 C C . ASP B 1 59 ? 15.148 -6.391 -1.051 1 94.94 59 ASP B C 1
ATOM 1885 O O . ASP B 1 59 ? 14.023 -5.879 -1.093 1 94.94 59 ASP B O 1
ATOM 1889 N N . ARG B 1 60 ? 15.375 -7.645 -1.405 1 95.31 60 ARG B N 1
ATOM 1890 C CA . ARG B 1 60 ? 14.281 -8.523 -1.786 1 95.31 60 ARG B CA 1
ATOM 1891 C C . ARG B 1 60 ? 13.336 -8.758 -0.612 1 95.31 60 ARG B C 1
ATOM 1893 O O . ARG B 1 60 ? 12.117 -8.781 -0.785 1 95.31 60 ARG B O 1
ATOM 1900 N N . ASP B 1 61 ? 13.969 -8.914 0.544 1 97.06 61 ASP B N 1
ATOM 1901 C CA . ASP B 1 61 ? 13.141 -9.086 1.734 1 97.06 61 ASP B CA 1
ATOM 1902 C C . ASP B 1 61 ? 12.289 -7.844 1.994 1 97.06 61 ASP B C 1
ATOM 1904 O O . ASP B 1 61 ? 11.094 -7.949 2.279 1 97.06 61 ASP B O 1
ATOM 1908 N N . ILE B 1 62 ? 12.875 -6.684 1.906 1 97.06 62 ILE B N 1
ATOM 1909 C CA . ILE B 1 62 ? 12.172 -5.418 2.088 1 97.06 62 ILE B CA 1
ATOM 1910 C C . ILE B 1 62 ? 11.031 -5.312 1.075 1 97.06 62 ILE B C 1
ATOM 1912 O O . ILE B 1 62 ? 9.906 -4.953 1.431 1 97.06 62 ILE B O 1
ATOM 1916 N N . ASN B 1 63 ? 11.312 -5.633 -0.155 1 96.88 63 ASN B N 1
ATOM 1917 C CA . ASN B 1 63 ? 10.312 -5.594 -1.214 1 96.88 63 ASN B CA 1
ATOM 1918 C C . ASN B 1 63 ? 9.117 -6.488 -0.888 1 96.88 63 ASN B C 1
ATOM 1920 O O . ASN B 1 63 ? 7.965 -6.055 -0.99 1 96.88 63 ASN B O 1
ATOM 1924 N N . VAL B 1 64 ? 9.422 -7.707 -0.47 1 97.88 64 VAL B N 1
ATOM 1925 C CA . VAL B 1 64 ? 8.375 -8.68 -0.167 1 97.88 64 VAL B CA 1
ATOM 1926 C C . VAL B 1 64 ? 7.543 -8.188 1.016 1 97.88 64 VAL B C 1
ATOM 1928 O O . VAL B 1 64 ? 6.316 -8.312 1.013 1 97.88 64 VAL B O 1
ATOM 1931 N N . ARG B 1 65 ? 8.141 -7.621 2.002 1 98.06 65 ARG B N 1
ATOM 1932 C CA . ARG B 1 65 ? 7.434 -7.102 3.168 1 98.06 65 ARG B CA 1
ATOM 1933 C C . ARG B 1 65 ? 6.539 -5.93 2.789 1 98.06 65 ARG B C 1
ATOM 1935 O O . ARG B 1 65 ? 5.434 -5.789 3.316 1 98.06 65 ARG B O 1
ATOM 1942 N N . ARG B 1 66 ? 6.996 -5.07 1.898 1 98.31 66 ARG B N 1
ATOM 1943 C CA . ARG B 1 66 ? 6.18 -3.957 1.429 1 98.31 66 ARG B CA 1
ATOM 1944 C C . ARG B 1 66 ? 4.93 -4.457 0.712 1 98.31 66 ARG B C 1
ATOM 1946 O O . ARG B 1 66 ? 3.826 -3.969 0.963 1 98.31 66 ARG B O 1
ATOM 1953 N N . ILE B 1 67 ? 5.152 -5.434 -0.15 1 98.56 67 ILE B N 1
ATOM 1954 C CA . ILE B 1 67 ? 4.027 -6.035 -0.859 1 98.56 67 ILE B CA 1
ATOM 1955 C C . ILE B 1 67 ? 3.055 -6.645 0.143 1 98.56 67 ILE B C 1
ATOM 1957 O O . ILE B 1 67 ? 1.842 -6.445 0.042 1 98.56 67 ILE B O 1
ATOM 1961 N N . GLY B 1 68 ? 3.607 -7.359 1.099 1 98.75 68 GLY B N 1
ATOM 1962 C CA . GLY B 1 68 ? 2.791 -7.992 2.121 1 98.75 68 GLY B CA 1
ATOM 1963 C C . GLY B 1 68 ? 1.957 -7.008 2.916 1 98.75 68 GLY B C 1
ATOM 1964 O O . GLY B 1 68 ? 0.778 -7.254 3.18 1 98.75 68 GLY B O 1
ATOM 1965 N N . PHE B 1 69 ? 2.531 -5.914 3.291 1 98.75 69 PHE B N 1
ATOM 1966 C CA . PHE B 1 69 ? 1.835 -4.875 4.039 1 98.75 69 PHE B CA 1
ATOM 1967 C C . PHE B 1 69 ? 0.649 -4.34 3.246 1 98.75 69 PHE B C 1
ATOM 1969 O O . PHE B 1 69 ? -0.449 -4.191 3.787 1 98.75 69 PHE B O 1
ATOM 1976 N N . VAL B 1 70 ? 0.872 -4.07 1.972 1 98.81 70 VAL B N 1
ATOM 1977 C CA . VAL B 1 70 ? -0.191 -3.533 1.129 1 98.81 70 VAL B CA 1
ATOM 1978 C C . VAL B 1 70 ? -1.284 -4.582 0.943 1 98.81 70 VAL B C 1
ATOM 1980 O O . VAL B 1 70 ? -2.475 -4.266 1.001 1 98.81 70 VAL B O 1
ATOM 1983 N N . CYS B 1 71 ? -0.877 -5.844 0.742 1 98.81 71 CYS B N 1
ATOM 1984 C CA . CYS B 1 71 ? -1.855 -6.922 0.633 1 98.81 71 CYS B CA 1
ATOM 1985 C C . CYS B 1 71 ? -2.693 -7.027 1.902 1 98.81 71 CYS B C 1
ATOM 1987 O O . CYS B 1 71 ? -3.906 -7.234 1.834 1 98.81 71 CYS B O 1
ATOM 1989 N N . ASP B 1 72 ? -2.094 -6.906 3.053 1 98.75 72 ASP B N 1
ATOM 1990 C CA . ASP B 1 72 ? -2.787 -6.957 4.336 1 98.75 72 ASP B CA 1
ATOM 1991 C C . ASP B 1 72 ? -3.82 -5.836 4.449 1 98.75 72 ASP B C 1
ATOM 1993 O O . ASP B 1 72 ? -4.965 -6.078 4.836 1 98.75 72 ASP B O 1
ATOM 1997 N N . LEU B 1 73 ? -3.406 -4.609 4.055 1 98.56 73 LEU B N 1
ATOM 1998 C CA . LEU B 1 73 ? -4.309 -3.465 4.07 1 98.56 73 LEU B CA 1
ATOM 1999 C C . LEU B 1 73 ? -5.535 -3.725 3.203 1 98.56 73 LEU B C 1
ATOM 2001 O O . LEU B 1 73 ? -6.664 -3.447 3.615 1 98.56 73 LEU B O 1
ATOM 2005 N N . LEU B 1 74 ? -5.316 -4.297 2.07 1 98.62 74 LEU B N 1
ATOM 2006 C CA . LEU B 1 74 ? -6.395 -4.535 1.115 1 98.62 74 LEU B CA 1
ATOM 2007 C C . LEU B 1 74 ? -7.305 -5.66 1.596 1 98.62 74 LEU B C 1
ATOM 2009 O O . LEU B 1 74 ? -8.523 -5.496 1.648 1 98.62 74 LEU B O 1
ATOM 2013 N N . SER B 1 75 ? -6.676 -6.742 1.996 1 98.56 75 SER B N 1
ATOM 2014 C CA . SER B 1 75 ? -7.441 -7.949 2.299 1 98.56 75 SER B CA 1
ATOM 2015 C C . SER B 1 75 ? -8.312 -7.754 3.533 1 98.56 75 SER B C 1
ATOM 2017 O O . SER B 1 75 ? -9.469 -8.188 3.561 1 98.56 75 SER B O 1
ATOM 2019 N N . ARG B 1 76 ? -7.809 -7.082 4.523 1 97.81 76 ARG B N 1
ATOM 2020 C CA . ARG B 1 76 ? -8.586 -6.898 5.746 1 97.81 76 ARG B CA 1
ATOM 2021 C C . ARG B 1 76 ? -9.734 -5.926 5.523 1 97.81 76 ARG B C 1
ATOM 2023 O O . ARG B 1 76 ? -10.633 -5.809 6.367 1 97.81 76 ARG B O 1
ATOM 2030 N N . ASN B 1 77 ? -9.703 -5.285 4.367 1 97.25 77 ASN B N 1
ATOM 2031 C CA . ASN B 1 77 ? -10.781 -4.367 4.027 1 97.25 77 ASN B CA 1
ATOM 2032 C C . ASN B 1 77 ? -11.648 -4.914 2.893 1 97.25 77 ASN B C 1
ATOM 2034 O O . ASN B 1 77 ? -12.273 -4.148 2.162 1 97.25 77 ASN B O 1
ATOM 2038 N N . GLY B 1 78 ? -11.609 -6.18 2.656 1 96.69 78 GLY B N 1
ATOM 2039 C CA . GLY B 1 78 ? -12.578 -6.84 1.797 1 96.69 78 GLY B CA 1
ATOM 2040 C C . GLY B 1 78 ? -12.141 -6.918 0.349 1 96.69 78 GLY B C 1
ATOM 2041 O O . GLY B 1 78 ? -12.945 -7.211 -0.537 1 96.69 78 GLY B O 1
ATOM 2042 N N . VAL B 1 79 ? -10.883 -6.602 0.055 1 98.12 79 VAL B N 1
ATOM 2043 C CA . VAL B 1 79 ? -10.344 -6.641 -1.299 1 98.12 79 VAL B CA 1
ATOM 2044 C C . VAL B 1 79 ? -9.516 -7.906 -1.49 1 98.12 79 VAL B C 1
ATOM 2046 O O . VAL B 1 79 ? -8.742 -8.289 -0.607 1 98.12 79 VAL B O 1
ATOM 2049 N N . ILE B 1 80 ? -9.719 -8.625 -2.594 1 98.69 80 ILE B N 1
ATOM 2050 C CA . ILE B 1 80 ? -8.828 -9.719 -2.949 1 98.69 80 ILE B CA 1
ATOM 2051 C C . ILE B 1 80 ? -7.496 -9.156 -3.445 1 98.69 80 ILE B C 1
ATOM 2053 O O . ILE B 1 80 ? -7.449 -8.469 -4.469 1 98.69 80 ILE B O 1
ATOM 2057 N N . ALA B 1 81 ? -6.453 -9.406 -2.707 1 98.88 81 ALA B N 1
ATOM 2058 C CA . ALA B 1 81 ? -5.125 -8.93 -3.076 1 98.88 81 ALA B CA 1
ATOM 2059 C C . ALA B 1 81 ? -4.305 -10.039 -3.734 1 98.88 81 ALA B C 1
ATOM 2061 O O . ALA B 1 81 ? -4.113 -11.102 -3.152 1 98.88 81 ALA B O 1
ATOM 2062 N N . LEU B 1 82 ? -3.84 -9.797 -4.973 1 98.88 82 LEU B N 1
ATOM 2063 C CA . LEU B 1 82 ? -2.982 -10.727 -5.699 1 98.88 82 LEU B CA 1
ATOM 2064 C C . LEU B 1 82 ? -1.541 -10.227 -5.727 1 98.88 82 LEU B C 1
ATOM 2066 O O . LEU B 1 82 ? -1.283 -9.078 -6.105 1 98.88 82 LEU B O 1
ATOM 2070 N N . SER B 1 83 ? -0.646 -10.977 -5.27 1 98.44 83 SER B N 1
ATOM 2071 C CA . SER B 1 83 ? 0.778 -10.688 -5.387 1 98.44 83 SER B CA 1
ATOM 2072 C C . SER B 1 83 ? 1.479 -11.695 -6.289 1 98.44 83 SER B C 1
ATOM 2074 O O . SER B 1 83 ? 1.231 -12.898 -6.188 1 98.44 83 SER B O 1
ATOM 2076 N N . ALA B 1 84 ? 2.285 -11.219 -7.18 1 97.25 84 ALA B N 1
ATOM 2077 C CA . ALA B 1 84 ? 3.033 -12.086 -8.086 1 97.25 84 ALA B CA 1
ATOM 2078 C C . ALA B 1 84 ? 4.531 -11.812 -7.996 1 97.25 84 ALA B C 1
ATOM 2080 O O . ALA B 1 84 ? 5.195 -11.625 -9.016 1 97.25 84 ALA B O 1
ATOM 2081 N N . ALA B 1 85 ? 5.082 -11.82 -6.844 1 95.12 85 ALA B N 1
ATOM 2082 C CA . ALA B 1 85 ? 6.516 -11.648 -6.621 1 95.12 85 ALA B CA 1
ATOM 2083 C C . ALA B 1 85 ? 7.219 -13 -6.523 1 95.12 85 ALA B C 1
ATOM 2085 O O . ALA B 1 85 ? 6.602 -14.008 -6.172 1 95.12 85 ALA B O 1
ATOM 2086 N N . ILE B 1 86 ? 8.5 -12.977 -6.902 1 96.38 86 ILE B N 1
ATOM 2087 C CA . ILE B 1 86 ? 9.273 -14.203 -6.758 1 96.38 86 ILE B CA 1
ATOM 2088 C C . ILE B 1 86 ? 9.266 -14.648 -5.297 1 96.38 86 ILE B C 1
ATOM 2090 O O . ILE B 1 86 ? 8.961 -15.805 -4.996 1 96.38 86 ILE B O 1
ATOM 2094 N N . SER B 1 87 ? 9.531 -13.695 -4.352 1 97.62 87 SER B N 1
ATOM 2095 C CA . SER B 1 87 ? 9.547 -13.938 -2.912 1 97.62 87 SER B CA 1
ATOM 2096 C C . SER B 1 87 ? 10.336 -15.195 -2.572 1 97.62 87 SER B C 1
ATOM 2098 O O . SER B 1 87 ? 9.781 -16.172 -2.068 1 97.62 87 SER B O 1
ATOM 2100 N N . PRO B 1 88 ? 11.594 -15.109 -2.723 1 97.94 88 PRO B N 1
ATOM 2101 C CA . PRO B 1 88 ? 12.414 -16.328 -2.807 1 97.94 88 PRO B CA 1
ATOM 2102 C C . PRO B 1 88 ? 12.609 -17 -1.452 1 97.94 88 PRO B C 1
ATOM 2104 O O . PRO B 1 88 ? 12.961 -18.188 -1.394 1 97.94 88 PRO B O 1
ATOM 2107 N N . TYR B 1 89 ? 12.391 -16.328 -0.349 1 98 89 TYR B N 1
ATOM 2108 C CA . TYR B 1 89 ? 12.773 -16.891 0.944 1 98 89 TYR B CA 1
ATOM 2109 C C . TYR B 1 89 ? 11.539 -17.25 1.769 1 98 89 TYR B C 1
ATOM 2111 O O . TYR B 1 89 ? 10.633 -16.422 1.925 1 98 89 TYR B O 1
ATOM 2119 N N . GLU B 1 90 ? 11.523 -18.406 2.318 1 97.88 90 GLU B N 1
ATOM 2120 C CA . GLU B 1 90 ? 10.367 -18.969 3.023 1 97.88 90 GLU B CA 1
ATOM 2121 C C . GLU B 1 90 ? 10.047 -18.156 4.273 1 97.88 90 GLU B C 1
ATOM 2123 O O . GLU B 1 90 ? 8.875 -17.906 4.566 1 97.88 90 GLU B O 1
ATOM 2128 N N . ASN B 1 91 ? 11.031 -17.766 4.973 1 98 91 ASN B N 1
ATOM 2129 C CA . ASN B 1 91 ? 10.82 -17.062 6.23 1 98 91 ASN B CA 1
ATOM 2130 C C . ASN B 1 91 ? 10.016 -15.781 6.027 1 98 91 ASN B C 1
ATOM 2132 O O . ASN B 1 91 ? 9.109 -15.477 6.805 1 98 91 ASN B O 1
ATOM 2136 N N . VAL B 1 92 ? 10.297 -15.047 5.004 1 98.25 92 VAL B N 1
ATOM 2137 C CA . VAL B 1 92 ? 9.602 -13.789 4.754 1 98.25 92 VAL B CA 1
ATOM 2138 C C . VAL B 1 92 ? 8.18 -14.078 4.266 1 98.25 92 VAL B C 1
ATOM 2140 O O . VAL B 1 92 ? 7.238 -13.375 4.629 1 98.25 92 VAL B O 1
ATOM 2143 N N . ARG B 1 93 ? 8.008 -15.125 3.426 1 98.69 93 ARG B N 1
ATOM 2144 C CA . ARG B 1 93 ? 6.66 -15.492 3.014 1 98.69 93 ARG B CA 1
ATOM 2145 C C . ARG B 1 93 ? 5.797 -15.852 4.223 1 98.69 93 ARG B C 1
ATOM 2147 O O . ARG B 1 93 ? 4.625 -15.477 4.285 1 98.69 93 ARG B O 1
ATOM 2154 N N . GLN B 1 94 ? 6.379 -16.531 5.164 1 98.56 94 GLN B N 1
ATOM 2155 C CA . GLN B 1 94 ? 5.664 -16.891 6.383 1 98.56 94 GLN B CA 1
ATOM 2156 C C . GLN B 1 94 ? 5.344 -15.656 7.219 1 98.56 94 GLN B C 1
ATOM 2158 O O . GLN B 1 94 ? 4.281 -15.578 7.84 1 98.56 94 GLN B O 1
ATOM 2163 N N . GLU B 1 95 ? 6.285 -14.75 7.266 1 98.62 95 GLU B N 1
ATOM 2164 C CA . GLU B 1 95 ? 6.035 -13.477 7.938 1 98.62 95 GLU B CA 1
ATOM 2165 C C . GLU B 1 95 ? 4.793 -12.797 7.371 1 98.62 95 GLU B C 1
ATOM 2167 O O . GLU B 1 95 ? 3.953 -12.305 8.125 1 98.62 95 GLU B O 1
ATOM 2172 N N . ILE B 1 96 ? 4.691 -12.773 6.082 1 98.69 96 ILE B N 1
ATOM 2173 C CA . ILE B 1 96 ? 3.562 -12.125 5.418 1 98.69 96 ILE B CA 1
ATOM 2174 C C . ILE B 1 96 ? 2.275 -12.891 5.727 1 98.69 96 ILE B C 1
ATOM 2176 O O . ILE B 1 96 ? 1.241 -12.281 6.016 1 98.69 96 ILE B O 1
ATOM 2180 N N . ARG B 1 97 ? 2.318 -14.234 5.641 1 98.75 97 ARG B N 1
ATOM 2181 C CA . ARG B 1 97 ? 1.164 -15.055 5.988 1 98.75 97 ARG B CA 1
ATOM 2182 C C . ARG B 1 97 ? 0.657 -14.719 7.387 1 98.75 97 ARG B C 1
ATOM 2184 O O . ARG B 1 97 ? -0.536 -14.469 7.578 1 98.75 97 ARG B O 1
ATOM 2191 N N . HIS B 1 98 ? 1.564 -14.695 8.305 1 98.69 98 HIS B N 1
ATOM 2192 C CA . HIS B 1 98 ? 1.197 -14.414 9.688 1 98.69 98 HIS B CA 1
ATOM 2193 C C . HIS B 1 98 ? 0.58 -13.023 9.828 1 98.69 98 HIS B C 1
ATOM 2195 O O . HIS B 1 98 ? -0.399 -12.844 10.555 1 98.69 98 HIS B O 1
ATOM 2201 N N . MET B 1 99 ? 1.132 -12.07 9.195 1 98.44 99 MET B N 1
ATOM 2202 C CA . MET B 1 99 ? 0.62 -10.703 9.234 1 98.44 99 MET B CA 1
ATOM 2203 C C . MET B 1 99 ? -0.814 -10.641 8.727 1 98.44 99 MET B C 1
ATOM 2205 O O . MET B 1 99 ? -1.705 -10.141 9.414 1 98.44 99 MET B O 1
ATOM 2209 N N . VAL B 1 100 ? -1.056 -11.203 7.586 1 98.62 100 VAL B N 1
ATOM 2210 C CA . VAL B 1 100 ? -2.363 -11.156 6.938 1 98.62 100 VAL B CA 1
ATOM 2211 C C . VAL B 1 100 ? -3.391 -11.898 7.789 1 98.62 100 VAL B C 1
ATOM 2213 O O . VAL B 1 100 ? -4.473 -11.367 8.062 1 98.62 100 VAL B O 1
ATOM 2216 N N . GLU B 1 101 ? -2.977 -13.047 8.25 1 98.62 101 GLU B N 1
ATOM 2217 C CA . GLU B 1 101 ? -3.898 -13.875 9.023 1 98.62 101 GLU B CA 1
ATOM 2218 C C . GLU B 1 101 ? -4.184 -13.266 10.391 1 98.62 101 GLU B C 1
ATOM 2220 O O . GLU B 1 101 ? -5.297 -13.383 10.906 1 98.62 101 GLU B O 1
ATOM 2225 N N . SER B 1 102 ? -3.223 -12.617 10.969 1 98.44 102 SER B N 1
ATOM 2226 C CA . SER B 1 102 ? -3.404 -11.984 12.266 1 98.44 102 SER B CA 1
ATOM 2227 C C . SER B 1 102 ? -4.422 -10.852 12.195 1 98.44 102 SER B C 1
ATOM 2229 O O . SER B 1 102 ? -5.023 -10.484 13.203 1 98.44 102 SER B O 1
ATOM 2231 N N . HIS B 1 103 ? -4.629 -10.336 11.062 1 97.44 103 HIS B N 1
ATOM 2232 C CA . HIS B 1 103 ? -5.582 -9.242 10.891 1 97.44 103 HIS B CA 1
ATOM 2233 C C . HIS B 1 103 ? -6.91 -9.75 10.344 1 97.44 103 HIS B C 1
ATOM 2235 O O . HIS B 1 103 ? -7.766 -8.953 9.945 1 97.44 103 HIS B O 1
ATOM 2241 N N . GLY B 1 104 ? -7.043 -11.094 10.211 1 96.62 104 GLY B N 1
ATOM 2242 C CA . GLY B 1 104 ? -8.352 -11.695 10.031 1 96.62 104 GLY B CA 1
ATOM 2243 C C . GLY B 1 104 ? -8.633 -12.102 8.602 1 96.62 104 GLY B C 1
ATOM 2244 O O . GLY B 1 104 ? -9.719 -12.594 8.289 1 96.62 104 GLY B O 1
ATOM 2245 N N . ALA B 1 105 ? -7.672 -11.914 7.754 1 98.06 105 ALA B N 1
ATOM 2246 C CA . ALA B 1 105 ? -7.875 -12.305 6.359 1 98.06 105 ALA B CA 1
ATOM 2247 C C . ALA B 1 105 ? -7.152 -13.609 6.043 1 98.06 105 ALA B C 1
ATOM 2249 O O . ALA B 1 105 ? -6.156 -13.945 6.684 1 98.06 105 ALA B O 1
ATOM 2250 N N . ALA B 1 106 ? -7.66 -14.336 5.074 1 98.56 106 ALA B N 1
ATOM 2251 C CA . ALA B 1 106 ? -7.012 -15.57 4.637 1 98.56 106 ALA B CA 1
ATOM 2252 C C . ALA B 1 106 ? -5.801 -15.273 3.76 1 98.56 106 ALA B C 1
ATOM 2254 O O . ALA B 1 106 ? -5.777 -14.273 3.039 1 98.56 106 ALA B O 1
ATOM 2255 N N . PHE B 1 107 ? -4.809 -16.078 3.92 1 98.81 107 PHE B N 1
ATOM 2256 C CA . PHE B 1 107 ? -3.609 -16.078 3.092 1 98.81 107 PHE B CA 1
ATOM 2257 C C . PHE B 1 107 ? -3.463 -17.406 2.355 1 98.81 107 PHE B C 1
ATOM 2259 O O . PHE B 1 107 ? -3.445 -18.469 2.98 1 98.81 107 PHE B O 1
ATOM 2266 N N . VAL B 1 108 ? -3.416 -17.344 1.015 1 98.88 108 VAL B N 1
ATOM 2267 C CA . VAL B 1 108 ? -3.277 -18.547 0.194 1 98.88 108 VAL B CA 1
ATOM 2268 C C . VAL B 1 108 ? -1.978 -18.484 -0.605 1 98.88 108 VAL B C 1
ATOM 2270 O O . VAL B 1 108 ? -1.842 -17.656 -1.509 1 98.88 108 VAL B O 1
ATOM 2273 N N . GLU B 1 109 ? -1.048 -19.328 -0.274 1 98.88 109 GLU B N 1
ATOM 2274 C CA . GLU B 1 109 ? 0.213 -19.422 -1.006 1 98.88 109 GLU B CA 1
ATOM 2275 C C . GLU B 1 109 ? 0.083 -20.328 -2.227 1 98.88 109 GLU B C 1
ATOM 2277 O O . GLU B 1 109 ? -0.28 -21.5 -2.102 1 98.88 109 GLU B O 1
ATOM 2282 N N . ILE B 1 110 ? 0.323 -19.797 -3.355 1 98.88 110 ILE B N 1
ATOM 2283 C CA . ILE B 1 110 ? 0.273 -20.531 -4.613 1 98.88 110 ILE B CA 1
ATOM 2284 C C . ILE B 1 110 ? 1.68 -20.641 -5.199 1 98.88 110 ILE B C 1
ATOM 2286 O O . ILE B 1 110 ? 2.303 -19.641 -5.543 1 98.88 110 ILE B O 1
ATOM 2290 N N . TYR B 1 111 ? 2.168 -21.828 -5.301 1 98.81 111 TYR B N 1
ATOM 2291 C CA . TYR B 1 111 ? 3.49 -22.094 -5.855 1 98.81 111 TYR B CA 1
ATOM 2292 C C . TYR B 1 111 ? 3.4 -22.453 -7.332 1 98.81 111 TYR B C 1
ATOM 2294 O O . TYR B 1 111 ? 2.838 -23.5 -7.688 1 98.81 111 TYR B O 1
ATOM 2302 N N . THR B 1 112 ? 3.873 -21.578 -8.141 1 98.19 112 THR B N 1
ATOM 2303 C CA . THR B 1 112 ? 3.975 -21.859 -9.57 1 98.19 112 THR B CA 1
ATOM 2304 C C . THR B 1 112 ? 5.312 -22.516 -9.898 1 98.19 112 THR B C 1
ATOM 2306 O O . THR B 1 112 ? 6.301 -21.828 -10.164 1 98.19 112 THR B O 1
ATOM 2309 N N . LYS B 1 113 ? 5.25 -23.75 -10 1 97.44 113 LYS B N 1
ATOM 2310 C CA . LYS B 1 113 ? 6.461 -24.547 -10.172 1 97.44 113 LYS B CA 1
ATOM 2311 C C . LYS B 1 113 ? 6.773 -24.766 -11.648 1 97.44 113 LYS B C 1
ATOM 2313 O O . LYS B 1 113 ? 5.883 -25.109 -12.43 1 97.44 113 LYS B O 1
ATOM 2318 N N . CYS B 1 114 ? 7.984 -24.469 -12 1 95.19 114 CYS B N 1
ATOM 2319 C CA . CYS B 1 114 ? 8.539 -24.734 -13.32 1 95.19 114 CYS B CA 1
ATOM 2320 C C . CYS B 1 114 ? 10.016 -25.125 -13.219 1 95.19 114 CYS B C 1
ATOM 2322 O O . CYS B 1 114 ? 10.773 -24.5 -12.484 1 95.19 114 CYS B O 1
ATOM 2324 N N . SER B 1 115 ? 10.305 -26.203 -13.93 1 93.19 115 SER B N 1
ATOM 2325 C CA . SER B 1 115 ? 11.695 -26.641 -13.859 1 93.19 115 SER B CA 1
ATOM 2326 C C . SER B 1 115 ? 12.633 -25.594 -14.461 1 93.19 115 SER B C 1
ATOM 2328 O O . SER B 1 115 ? 12.266 -24.875 -15.391 1 93.19 115 SER B O 1
ATOM 2330 N N . LEU B 1 116 ? 13.844 -25.516 -13.836 1 91.56 116 LEU B N 1
ATOM 2331 C CA . LEU B 1 116 ? 14.844 -24.594 -14.359 1 91.56 116 LEU B CA 1
ATOM 2332 C C . LEU B 1 116 ? 15.133 -24.875 -15.828 1 91.56 116 LEU B C 1
ATOM 2334 O O . LEU B 1 116 ? 15.305 -23.953 -16.625 1 91.56 116 LEU B O 1
ATOM 2338 N N . GLU B 1 117 ? 15.219 -26.141 -16.125 1 92 117 GLU B N 1
ATOM 2339 C CA . GLU B 1 117 ? 15.461 -26.562 -17.5 1 92 117 GLU B CA 1
ATOM 2340 C C . GLU B 1 117 ? 14.406 -25.984 -18.453 1 92 117 GLU B C 1
ATOM 2342 O O . GLU B 1 117 ? 14.75 -25.453 -19.516 1 92 117 GLU B O 1
ATOM 2347 N N . GLU B 1 118 ? 13.211 -26.078 -18.062 1 92.25 118 GLU B N 1
ATOM 2348 C CA . GLU B 1 118 ? 12.117 -25.547 -18.875 1 92.25 118 GLU B CA 1
ATOM 2349 C C . GLU B 1 118 ? 12.188 -24.031 -18.969 1 92.25 118 GLU B C 1
ATOM 2351 O O . GLU B 1 118 ? 11.938 -23.453 -20.031 1 92.25 118 GLU B O 1
ATOM 2356 N N . LEU B 1 119 ? 12.523 -23.359 -17.859 1 93.25 119 LEU B N 1
ATOM 2357 C CA . LEU B 1 119 ? 12.625 -21.906 -17.844 1 93.25 119 LEU B CA 1
ATOM 2358 C C . LEU B 1 119 ? 13.719 -21.422 -18.797 1 93.25 119 LEU B C 1
ATOM 2360 O O . LEU B 1 119 ? 13.531 -20.438 -19.516 1 93.25 119 LEU B O 1
ATOM 2364 N N . VAL B 1 120 ? 14.781 -22.156 -18.781 1 91.31 120 VAL B N 1
ATOM 2365 C CA . VAL B 1 120 ? 15.914 -21.812 -19.641 1 91.31 120 VAL B CA 1
ATOM 2366 C C . VAL B 1 120 ? 15.531 -22.047 -21.094 1 91.31 120 VAL B C 1
ATOM 2368 O O . VAL B 1 120 ? 15.867 -21.234 -21.969 1 91.31 120 VAL B O 1
ATOM 2371 N N . ARG B 1 121 ? 14.828 -23.062 -21.297 1 90.38 121 ARG B N 1
ATOM 2372 C CA . ARG B 1 121 ? 14.391 -23.391 -22.656 1 90.38 121 ARG B CA 1
ATOM 2373 C C . ARG B 1 121 ? 13.461 -22.312 -23.203 1 90.38 121 ARG B C 1
ATOM 2375 O O . ARG B 1 121 ? 13.625 -21.859 -24.328 1 90.38 121 ARG B O 1
ATOM 2382 N N . ARG B 1 122 ? 12.5 -21.844 -22.359 1 84.88 122 ARG B N 1
ATOM 2383 C CA . ARG B 1 122 ? 11.555 -20.812 -22.75 1 84.88 122 ARG B CA 1
ATOM 2384 C C . ARG B 1 122 ? 12.25 -19.453 -22.875 1 84.88 122 ARG B C 1
ATOM 2386 O O . ARG B 1 122 ? 11.984 -18.703 -23.812 1 84.88 122 ARG B O 1
ATOM 2393 N N . ASP B 1 123 ? 13.078 -19.188 -21.969 1 86.25 123 ASP B N 1
ATOM 2394 C CA . ASP B 1 123 ? 13.875 -17.984 -21.75 1 86.25 123 ASP B CA 1
ATOM 2395 C C . ASP B 1 123 ? 13.172 -16.75 -22.328 1 86.25 123 ASP B C 1
ATOM 2397 O O . ASP B 1 123 ? 13.758 -16 -23.109 1 86.25 123 ASP B O 1
ATOM 2401 N N . VAL B 1 124 ? 11.836 -16.516 -22.047 1 71 124 VAL B N 1
ATOM 2402 C CA . VAL B 1 124 ? 10.898 -15.531 -22.562 1 71 124 VAL B CA 1
ATOM 2403 C C . VAL B 1 124 ? 11.547 -14.148 -22.562 1 71 124 VAL B C 1
ATOM 2405 O O . VAL B 1 124 ? 11.391 -13.375 -23.516 1 71 124 VAL B O 1
ATOM 2408 N N . LYS B 1 125 ? 12.477 -13.734 -21.625 1 76.25 125 LYS B N 1
ATOM 2409 C CA . LYS B 1 125 ? 13.047 -12.391 -21.594 1 76.25 125 LYS B CA 1
ATOM 2410 C C . LYS B 1 125 ? 14.57 -12.43 -21.734 1 76.25 125 LYS B C 1
ATOM 2412 O O . LYS B 1 125 ? 15.234 -11.406 -21.609 1 76.25 125 LYS B O 1
ATOM 2417 N N . GLY B 1 126 ? 14.969 -13.555 -22.109 1 85.62 126 GLY B N 1
ATOM 2418 C CA . GLY B 1 126 ? 16.406 -13.719 -22.281 1 85.62 126 GLY B CA 1
ATOM 2419 C C . GLY B 1 126 ? 17.172 -13.586 -20.969 1 85.62 126 GLY B C 1
ATOM 2420 O O . GLY B 1 126 ? 18.391 -13.406 -20.984 1 85.62 126 GLY B O 1
ATOM 2421 N N . LEU B 1 127 ? 16.5 -13.641 -20.016 1 88 127 LEU B N 1
ATOM 2422 C CA . LEU B 1 127 ? 17.109 -13.367 -18.719 1 88 127 LEU B CA 1
ATOM 2423 C C . LEU B 1 127 ? 17.938 -14.555 -18.234 1 88 127 LEU B C 1
ATOM 2425 O O . LEU B 1 127 ? 19.016 -14.367 -17.641 1 88 127 LEU B O 1
ATOM 2429 N N . TYR B 1 128 ? 17.5 -15.695 -18.531 1 92.94 128 TYR B N 1
ATOM 2430 C CA . TYR B 1 128 ? 18.172 -16.875 -18 1 92.94 128 TYR B CA 1
ATOM 2431 C C . TYR B 1 128 ? 19.516 -17.094 -18.688 1 92.94 128 TYR B C 1
ATOM 2433 O O . TYR B 1 128 ? 20.5 -17.422 -18.031 1 92.94 128 TYR B O 1
ATOM 2441 N N . LYS B 1 129 ? 19.422 -16.969 -19.984 1 89.69 129 LYS B N 1
ATOM 2442 C CA . LYS B 1 129 ? 20.688 -17.078 -20.719 1 89.69 129 LYS B CA 1
ATOM 2443 C C . LYS B 1 129 ? 21.719 -16.094 -20.188 1 89.69 129 LYS B C 1
ATOM 2445 O O . LYS B 1 129 ? 22.875 -16.453 -19.953 1 89.69 129 LYS B O 1
ATOM 2450 N N . ARG B 1 130 ? 21.266 -14.891 -19.984 1 91.88 130 ARG B N 1
ATOM 2451 C CA . ARG B 1 130 ? 22.156 -13.844 -19.484 1 91.88 130 ARG B CA 1
ATOM 2452 C C . ARG B 1 130 ? 22.578 -14.141 -18.047 1 91.88 130 ARG B C 1
ATOM 2454 O O . ARG B 1 130 ? 23.734 -13.922 -17.688 1 91.88 130 ARG B O 1
ATOM 2461 N N . ALA B 1 131 ? 21.75 -14.586 -17.281 1 91.38 131 ALA B N 1
ATOM 2462 C CA . ALA B 1 131 ? 22.047 -14.922 -15.898 1 91.38 131 ALA B CA 1
ATOM 2463 C C . ALA B 1 131 ? 23.047 -16.062 -15.82 1 91.38 131 ALA B C 1
ATOM 2465 O O . ALA B 1 131 ? 24 -16 -15.039 1 91.38 131 ALA B O 1
ATOM 2466 N N . LEU B 1 132 ? 22.859 -17.031 -16.641 1 90.81 132 LEU B N 1
ATOM 2467 C CA . LEU B 1 132 ? 23.734 -18.203 -16.641 1 90.81 132 LEU B CA 1
ATOM 2468 C C . LEU B 1 132 ? 25.125 -17.828 -17.125 1 90.81 132 LEU B C 1
ATOM 2470 O O . LEU B 1 132 ? 26.109 -18.438 -16.703 1 90.81 132 LEU B O 1
ATOM 2474 N N . ALA B 1 133 ? 25.172 -16.844 -17.906 1 92.06 133 ALA B N 1
ATOM 2475 C CA . ALA B 1 133 ? 26.453 -16.344 -18.406 1 92.06 133 ALA B CA 1
ATOM 2476 C C . ALA B 1 133 ? 27.125 -15.438 -17.375 1 92.06 133 ALA B C 1
ATOM 2478 O O . ALA B 1 133 ? 28.234 -14.969 -17.594 1 92.06 133 ALA B O 1
ATOM 2479 N N . GLY B 1 134 ? 26.391 -15.133 -16.328 1 90.81 134 GLY B N 1
ATOM 2480 C CA . GLY B 1 134 ? 26.953 -14.328 -15.258 1 90.81 134 GLY B CA 1
ATOM 2481 C C . GLY B 1 134 ? 26.75 -12.836 -15.461 1 90.81 134 GLY B C 1
ATOM 2482 O O . GLY B 1 134 ? 27.344 -12.023 -14.758 1 90.81 134 GLY B O 1
ATOM 2483 N N . GLU B 1 135 ? 25.922 -12.508 -16.375 1 91.56 135 GLU B N 1
ATOM 2484 C CA . GLU B 1 135 ? 25.719 -11.102 -16.719 1 91.56 135 GLU B CA 1
ATOM 2485 C C . GLU B 1 135 ? 24.734 -10.438 -15.766 1 91.56 135 GLU B C 1
ATOM 2487 O O . GLU B 1 135 ? 24.656 -9.203 -15.695 1 91.56 135 GLU B O 1
ATOM 2492 N N . ILE B 1 136 ? 23.891 -11.203 -15.078 1 89.5 136 ILE B N 1
ATOM 2493 C CA . ILE B 1 136 ? 22.922 -10.688 -14.133 1 89.5 136 ILE B CA 1
ATOM 2494 C C . ILE B 1 136 ? 23.219 -11.227 -12.734 1 89.5 136 ILE B C 1
ATOM 2496 O O . ILE B 1 136 ? 22.906 -12.375 -12.422 1 89.5 136 ILE B O 1
ATOM 2500 N N . PRO B 1 137 ? 23.781 -10.305 -11.977 1 88.62 137 PRO B N 1
ATOM 2501 C CA . PRO B 1 137 ? 24.078 -10.773 -10.625 1 88.62 137 PRO B CA 1
ATOM 2502 C C . PRO B 1 137 ? 22.828 -10.938 -9.766 1 88.62 137 PRO B C 1
ATOM 2504 O O . PRO B 1 137 ? 21.797 -10.305 -10.039 1 88.62 137 PRO B O 1
ATOM 2507 N N . HIS B 1 138 ? 22.797 -11.859 -8.766 1 91.25 138 HIS B N 1
ATOM 2508 C CA . HIS B 1 138 ? 21.734 -12.07 -7.797 1 91.25 138 HIS B CA 1
ATOM 2509 C C . HIS B 1 138 ? 20.438 -12.484 -8.484 1 91.25 138 HIS B C 1
ATOM 2511 O O . HIS B 1 138 ? 19.359 -11.977 -8.156 1 91.25 138 HIS B O 1
ATOM 2517 N N . PHE B 1 139 ? 20.656 -13.375 -9.492 1 92.19 139 PHE B N 1
ATOM 2518 C CA . PHE B 1 139 ? 19.484 -13.875 -10.195 1 92.19 139 PHE B CA 1
ATOM 2519 C C . PHE B 1 139 ? 18.906 -15.086 -9.484 1 92.19 139 PHE B C 1
ATOM 2521 O O . PHE B 1 139 ? 19.516 -16.156 -9.453 1 92.19 139 PHE B O 1
ATOM 2528 N N . THR B 1 140 ? 17.719 -14.914 -8.992 1 93.69 140 THR B N 1
ATOM 2529 C CA . THR B 1 140 ? 17.078 -15.953 -8.188 1 93.69 140 THR B CA 1
ATOM 2530 C C . THR B 1 140 ? 16.875 -17.219 -9.016 1 93.69 140 THR B C 1
ATOM 2532 O O . THR B 1 140 ? 16.359 -17.156 -10.133 1 93.69 140 THR B O 1
ATOM 2535 N N . GLY B 1 141 ? 17.266 -18.391 -8.453 1 93 141 GLY B N 1
ATOM 2536 C CA . GLY B 1 141 ? 17.156 -19.656 -9.156 1 93 141 GLY B CA 1
ATOM 2537 C C . GLY B 1 141 ? 18.391 -20.016 -9.945 1 93 141 GLY B C 1
ATOM 2538 O O . GLY B 1 141 ? 18.531 -21.141 -10.43 1 93 141 GLY B O 1
ATOM 2539 N N . VAL B 1 142 ? 19.25 -19.047 -10.109 1 93.5 142 VAL B N 1
ATOM 2540 C CA . VAL B 1 142 ? 20.516 -19.297 -10.797 1 93.5 142 VAL B CA 1
ATOM 2541 C C . VAL B 1 142 ? 21.688 -18.969 -9.875 1 93.5 142 VAL B C 1
ATOM 2543 O O . VAL B 1 142 ? 22.281 -19.859 -9.266 1 93.5 142 VAL B O 1
ATOM 2546 N N . SER B 1 143 ? 21.984 -17.719 -9.625 1 92.81 143 SER B N 1
ATOM 2547 C CA . SER B 1 143 ? 23.078 -17.328 -8.742 1 92.81 143 SER B CA 1
ATOM 2548 C C . SER B 1 143 ? 22.609 -17.141 -7.309 1 92.81 143 SER B C 1
ATOM 2550 O O . SER B 1 143 ? 23.406 -17.156 -6.375 1 92.81 143 SER B O 1
ATOM 2552 N N . ASP B 1 144 ? 21.328 -16.828 -7.102 1 94.56 144 ASP B N 1
ATOM 2553 C CA . ASP B 1 144 ? 20.734 -16.719 -5.777 1 94.56 144 ASP B CA 1
ATOM 2554 C C . ASP B 1 144 ? 19.719 -17.828 -5.527 1 94.56 144 ASP B C 1
ATOM 2556 O O . ASP B 1 144 ? 19.141 -18.359 -6.469 1 94.56 144 ASP B O 1
ATOM 2560 N N . PRO B 1 145 ? 19.547 -18.109 -4.281 1 95.75 145 PRO B N 1
ATOM 2561 C CA . PRO B 1 145 ? 18.672 -19.25 -3.982 1 95.75 145 PRO B CA 1
ATOM 2562 C C . PRO B 1 145 ? 17.188 -18.891 -4.102 1 95.75 145 PRO B C 1
ATOM 2564 O O . PRO B 1 145 ? 16.828 -17.719 -3.996 1 95.75 145 PRO B O 1
ATOM 2567 N N . TYR B 1 146 ? 16.422 -19.906 -4.371 1 97.56 146 TYR B N 1
ATOM 2568 C CA . TYR B 1 146 ? 14.969 -19.922 -4.246 1 97.56 146 TYR B CA 1
ATOM 2569 C C . TYR B 1 146 ? 14.516 -21.047 -3.33 1 97.56 146 TYR B C 1
ATOM 2571 O O . TYR B 1 146 ? 14.742 -22.219 -3.621 1 97.56 146 TYR B O 1
ATOM 2579 N N . GLU B 1 147 ? 13.914 -20.609 -2.193 1 98.06 147 GLU B N 1
ATOM 2580 C CA . GLU B 1 147 ? 13.391 -21.594 -1.262 1 98.06 147 GLU B CA 1
ATOM 2581 C C . GLU B 1 147 ? 11.945 -21.969 -1.599 1 98.06 147 GLU B C 1
ATOM 2583 O O . GLU B 1 147 ? 11.016 -21.281 -1.169 1 98.06 147 GLU B O 1
ATOM 2588 N N . ALA B 1 148 ? 11.797 -23.031 -2.346 1 97.88 148 ALA B N 1
ATOM 2589 C CA . ALA B 1 148 ? 10.469 -23.438 -2.783 1 97.88 148 ALA B CA 1
ATOM 2590 C C . ALA B 1 148 ? 9.57 -23.75 -1.591 1 97.88 148 ALA B C 1
ATOM 2592 O O . ALA B 1 148 ? 10.023 -24.344 -0.608 1 97.88 148 ALA B O 1
ATOM 2593 N N . PRO B 1 149 ? 8.289 -23.344 -1.728 1 98.06 149 PRO B N 1
ATOM 2594 C CA . PRO B 1 149 ? 7.379 -23.734 -0.646 1 98.06 149 PRO B CA 1
ATOM 2595 C C . PRO B 1 149 ? 7.277 -25.234 -0.462 1 98.06 149 PRO B C 1
ATOM 2597 O O . PRO B 1 149 ? 7.113 -25.969 -1.438 1 98.06 149 PRO B O 1
ATOM 2600 N N . GLN B 1 150 ? 7.387 -25.641 0.793 1 95.44 150 GLN B N 1
ATOM 2601 C CA . GLN B 1 150 ? 7.293 -27.062 1.088 1 95.44 150 GLN B CA 1
ATOM 2602 C C . GLN B 1 150 ? 5.84 -27.516 1.154 1 95.44 150 GLN B C 1
ATOM 2604 O O . GLN B 1 150 ? 5.516 -28.641 0.763 1 95.44 150 GLN B O 1
ATOM 2609 N N . ASN B 1 151 ? 5.008 -26.703 1.677 1 96.38 151 ASN B N 1
ATOM 2610 C CA . ASN B 1 151 ? 3.588 -27 1.817 1 96.38 151 ASN B CA 1
ATOM 2611 C C . ASN B 1 151 ? 2.721 -25.844 1.322 1 96.38 151 ASN B C 1
ATOM 2613 O O . ASN B 1 151 ? 1.955 -25.266 2.094 1 96.38 151 ASN B O 1
ATOM 2617 N N . PRO B 1 152 ? 2.795 -25.547 -0.015 1 98.56 152 PRO B N 1
ATOM 2618 C CA . PRO B 1 152 ? 1.916 -24.5 -0.527 1 98.56 152 PRO B CA 1
ATOM 2619 C C . PRO B 1 152 ? 0.438 -24.875 -0.439 1 98.56 152 PRO B C 1
ATOM 2621 O O . PRO B 1 152 ? 0.094 -26.047 -0.42 1 98.56 152 PRO B O 1
ATOM 2624 N N . ASP B 1 153 ? -0.387 -23.875 -0.338 1 98.62 153 ASP B N 1
ATOM 2625 C CA . ASP B 1 153 ? -1.822 -24.141 -0.345 1 98.62 153 ASP B CA 1
ATOM 2626 C C . ASP B 1 153 ? -2.271 -24.703 -1.691 1 98.62 153 ASP B C 1
ATOM 2628 O O . ASP B 1 153 ? -3.129 -25.578 -1.747 1 98.62 153 ASP B O 1
ATOM 2632 N N . VAL B 1 154 ? -1.717 -24.188 -2.764 1 98.69 154 VAL B N 1
ATOM 2633 C CA . VAL B 1 154 ? -1.979 -24.688 -4.109 1 98.69 154 VAL B CA 1
ATOM 2634 C C . VAL B 1 154 ? -0.664 -24.828 -4.871 1 98.69 154 VAL B C 1
ATOM 2636 O O . VAL B 1 154 ? 0.149 -23.906 -4.902 1 98.69 154 VAL B O 1
ATOM 2639 N N . LEU B 1 155 ? -0.435 -25.938 -5.418 1 98.31 155 LEU B N 1
ATOM 2640 C CA . LEU B 1 155 ? 0.709 -26.188 -6.289 1 98.31 155 LEU B CA 1
ATOM 2641 C C . LEU B 1 155 ? 0.285 -26.188 -7.754 1 98.31 155 LEU B C 1
ATOM 2643 O O . LEU B 1 155 ? -0.613 -26.938 -8.141 1 98.31 155 LEU B O 1
ATOM 2647 N N . VAL B 1 156 ? 0.859 -25.328 -8.477 1 97.94 156 VAL B N 1
ATOM 2648 C CA . VAL B 1 156 ? 0.628 -25.25 -9.922 1 97.94 156 VAL B CA 1
ATOM 2649 C C . VAL B 1 156 ? 1.872 -25.719 -10.664 1 97.94 156 VAL B C 1
ATOM 2651 O O . VAL B 1 156 ? 2.957 -25.156 -10.492 1 97.94 156 VAL B O 1
ATOM 2654 N N . ASN B 1 157 ? 1.72 -26.719 -11.453 1 96.12 157 ASN B N 1
ATOM 2655 C CA . ASN B 1 157 ? 2.803 -27.172 -12.32 1 96.12 157 ASN B CA 1
ATOM 2656 C C . ASN B 1 157 ? 2.707 -26.562 -13.711 1 96.12 157 ASN B C 1
ATOM 2658 O O . ASN B 1 157 ? 2.105 -27.141 -14.617 1 96.12 157 ASN B O 1
ATOM 2662 N N . SER B 1 158 ? 3.416 -25.469 -13.836 1 92.44 158 SER B N 1
ATOM 2663 C CA . SER B 1 158 ? 3.209 -24.641 -15.023 1 92.44 158 SER B CA 1
ATOM 2664 C C . SER B 1 158 ? 3.846 -25.281 -16.25 1 92.44 158 SER B C 1
ATOM 2666 O O . SER B 1 158 ? 3.537 -24.891 -17.391 1 92.44 158 SER B O 1
ATOM 2668 N N . ASP B 1 159 ? 4.711 -26.234 -16.094 1 89.81 159 ASP B N 1
ATOM 2669 C CA . ASP B 1 159 ? 5.336 -26.906 -17.234 1 89.81 159 ASP B CA 1
ATOM 2670 C C . ASP B 1 159 ? 4.445 -28.031 -17.75 1 89.81 159 ASP B C 1
ATOM 2672 O O . ASP B 1 159 ? 4.621 -28.484 -18.891 1 89.81 159 ASP B O 1
ATOM 2676 N N . SER B 1 160 ? 3.518 -28.438 -17.016 1 90.81 160 SER B N 1
ATOM 2677 C CA . SER B 1 160 ? 2.799 -29.656 -17.406 1 90.81 160 SER B CA 1
ATOM 2678 C C . SER B 1 160 ? 1.29 -29.422 -17.391 1 90.81 160 SER B C 1
ATOM 2680 O O . SER B 1 160 ? 0.521 -30.312 -17.797 1 90.81 160 SER B O 1
ATOM 2682 N N . GLU B 1 161 ? 0.917 -28.312 -16.875 1 91.94 161 GLU B N 1
ATOM 2683 C CA . GLU B 1 161 ? -0.504 -28 -16.75 1 91.94 161 GLU B CA 1
ATOM 2684 C C . GLU B 1 161 ? -0.865 -26.75 -17.547 1 91.94 161 GLU B C 1
ATOM 2686 O O . GLU B 1 161 ? -0.193 -25.719 -17.438 1 91.94 161 GLU B O 1
ATOM 2691 N N . PRO B 1 162 ? -1.98 -26.875 -18.422 1 94.62 162 PRO B N 1
ATOM 2692 C CA . PRO B 1 162 ? -2.436 -25.672 -19.109 1 94.62 162 PRO B CA 1
ATOM 2693 C C . PRO B 1 162 ? -2.926 -24.578 -18.156 1 94.62 162 PRO B C 1
ATOM 2695 O O . PRO B 1 162 ? -3.396 -24.891 -17.062 1 94.62 162 PRO B O 1
ATOM 2698 N N . VAL B 1 163 ? -2.873 -23.344 -18.562 1 96.12 163 VAL B N 1
ATOM 2699 C CA . VAL B 1 163 ? -3.215 -22.188 -17.75 1 96.12 163 VAL B CA 1
ATOM 2700 C C . VAL B 1 163 ? -4.645 -22.312 -17.234 1 96.12 163 VAL B C 1
ATOM 2702 O O . VAL B 1 163 ? -4.914 -22.062 -16.047 1 96.12 163 VAL B O 1
ATOM 2705 N N . ASP B 1 164 ? -5.52 -22.781 -18.109 1 97 164 ASP B N 1
ATOM 2706 C CA . ASP B 1 164 ? -6.926 -22.891 -17.719 1 97 164 ASP B CA 1
ATOM 2707 C C . ASP B 1 164 ? -7.098 -23.891 -16.594 1 97 164 ASP B C 1
ATOM 2709 O O . ASP B 1 164 ? -7.898 -23.672 -15.68 1 97 164 ASP B O 1
ATOM 2713 N N . GLU B 1 165 ? -6.391 -24.953 -16.672 1 97.44 165 GLU B N 1
ATOM 2714 C CA . GLU B 1 165 ? -6.441 -25.953 -15.609 1 97.44 165 GLU B CA 1
ATOM 2715 C C . GLU B 1 165 ? -5.91 -25.406 -14.289 1 97.44 165 GLU B C 1
ATOM 2717 O O . GLU B 1 165 ? -6.48 -25.656 -13.234 1 97.44 165 GLU B O 1
ATOM 2722 N N . SER B 1 166 ? -4.828 -24.703 -14.352 1 97.94 166 SER B N 1
ATOM 2723 C CA . SER B 1 166 ? -4.238 -24.094 -13.164 1 97.94 166 SER B CA 1
ATOM 2724 C C . SER B 1 166 ? -5.207 -23.109 -12.516 1 97.94 166 SER B C 1
ATOM 2726 O O . SER B 1 166 ? -5.359 -23.094 -11.297 1 97.94 166 SER B O 1
ATOM 2728 N N . VAL B 1 167 ? -5.883 -22.312 -13.352 1 98.25 167 VAL B N 1
ATOM 2729 C CA . VAL B 1 167 ? -6.848 -21.328 -12.859 1 98.25 167 VAL B CA 1
ATOM 2730 C C . VAL B 1 167 ? -8 -22.047 -12.148 1 98.25 167 VAL B C 1
ATOM 2732 O O . VAL B 1 167 ? -8.391 -21.672 -11.047 1 98.25 167 VAL B O 1
ATOM 2735 N N . GLN B 1 168 ? -8.438 -23.109 -12.773 1 97.62 168 GLN B N 1
ATOM 2736 C CA . GLN B 1 168 ? -9.555 -23.844 -12.195 1 97.62 168 GLN B CA 1
ATOM 2737 C C . GLN B 1 168 ? -9.156 -24.5 -10.867 1 97.62 168 GLN B C 1
ATOM 2739 O O . GLN B 1 168 ? -9.953 -24.547 -9.93 1 97.62 168 GLN B O 1
ATOM 2744 N N . LYS B 1 169 ? -7.977 -24.984 -10.836 1 98 169 LYS B N 1
ATOM 2745 C CA . LYS B 1 169 ? -7.441 -25.578 -9.609 1 98 169 LYS B CA 1
ATOM 2746 C C . LYS B 1 169 ? -7.445 -24.562 -8.469 1 98 169 LYS B C 1
ATOM 2748 O O . LYS B 1 169 ? -7.844 -24.891 -7.348 1 98 169 LYS B O 1
ATOM 2753 N N . ILE B 1 170 ? -7.055 -23.375 -8.719 1 98.5 170 ILE B N 1
ATOM 2754 C CA . ILE B 1 170 ? -7.004 -22.312 -7.723 1 98.5 170 ILE B CA 1
ATOM 2755 C C . ILE B 1 170 ? -8.422 -21.938 -7.301 1 98.5 170 ILE B C 1
ATOM 2757 O O . ILE B 1 170 ? -8.719 -21.844 -6.105 1 98.5 170 ILE B O 1
ATOM 2761 N N . LEU B 1 171 ? -9.289 -21.781 -8.281 1 98.19 171 LEU B N 1
ATOM 2762 C CA . LEU B 1 171 ? -10.664 -21.391 -7.988 1 98.19 171 LEU B CA 1
ATOM 2763 C C . LEU B 1 171 ? -11.367 -22.453 -7.156 1 98.19 171 LEU B C 1
ATOM 2765 O O . LEU B 1 171 ? -12.094 -22.141 -6.215 1 98.19 171 LEU B O 1
ATOM 2769 N N . ARG B 1 172 ? -11.125 -23.688 -7.523 1 98.19 172 ARG B N 1
ATOM 2770 C CA . ARG B 1 172 ? -11.727 -24.781 -6.777 1 98.19 172 ARG B CA 1
ATOM 2771 C C . ARG B 1 172 ? -11.266 -24.781 -5.328 1 98.19 172 ARG B C 1
ATOM 2773 O O . ARG B 1 172 ? -12.07 -24.984 -4.414 1 98.19 172 ARG B O 1
ATOM 2780 N N . PHE B 1 173 ? -10 -24.594 -5.141 1 98.56 173 PHE B N 1
ATOM 2781 C CA . PHE B 1 173 ? -9.461 -24.516 -3.789 1 98.56 173 PHE B CA 1
ATOM 2782 C C . PHE B 1 173 ? -10.156 -23.422 -2.992 1 98.56 173 PHE B C 1
ATOM 2784 O O . PHE B 1 173 ? -10.555 -23.641 -1.844 1 98.56 173 PHE B O 1
ATOM 2791 N N . LEU B 1 174 ? -10.312 -22.266 -3.568 1 98.44 174 LEU B N 1
ATOM 2792 C CA . LEU B 1 174 ? -10.914 -21.125 -2.902 1 98.44 174 LEU B CA 1
ATOM 2793 C C . LEU B 1 174 ? -12.375 -21.391 -2.562 1 98.44 174 LEU B C 1
ATOM 2795 O O . LEU B 1 174 ? -12.852 -21 -1.497 1 98.44 174 LEU B O 1
ATOM 2799 N N . GLU B 1 175 ? -13.055 -22.062 -3.48 1 97.5 175 GLU B N 1
ATOM 2800 C CA . GLU B 1 175 ? -14.445 -22.438 -3.232 1 97.5 175 GLU B CA 1
ATOM 2801 C C . GLU B 1 175 ? -14.555 -23.422 -2.066 1 97.5 175 GLU B C 1
ATOM 2803 O O . GLU B 1 175 ? -15.414 -23.266 -1.196 1 97.5 175 GLU B O 1
ATOM 2808 N N . GLU B 1 176 ? -13.664 -24.375 -2.109 1 97.69 176 GLU B N 1
ATOM 2809 C CA . GLU B 1 176 ? -13.656 -25.391 -1.057 1 97.69 176 GLU B CA 1
ATOM 2810 C C . GLU B 1 176 ? -13.375 -24.766 0.308 1 97.69 176 GLU B C 1
ATOM 2812 O O . GLU B 1 176 ? -13.906 -25.219 1.324 1 97.69 176 GLU B O 1
ATOM 2817 N N . LYS B 1 177 ? -12.586 -23.703 0.333 1 97.25 177 LYS B N 1
ATOM 2818 C CA . LYS B 1 177 ? -12.234 -23.016 1.575 1 97.25 177 LYS B CA 1
ATOM 2819 C C . LYS B 1 177 ? -13.305 -22 1.95 1 97.25 177 LYS B C 1
ATOM 2821 O O . LYS B 1 177 ? -13.219 -21.359 3.008 1 97.25 177 LYS B O 1
ATOM 2826 N N . GLY B 1 178 ? -14.281 -21.781 1.083 1 96.25 178 GLY B N 1
ATOM 2827 C CA . GLY B 1 178 ? -15.367 -20.859 1.341 1 96.25 178 GLY B CA 1
ATOM 2828 C C . GLY B 1 178 ? -14.961 -19.406 1.156 1 96.25 178 GLY B C 1
ATOM 2829 O O . GLY B 1 178 ? -15.586 -18.5 1.723 1 96.25 178 GLY B O 1
ATOM 2830 N N . LEU B 1 179 ? -13.898 -19.172 0.456 1 97.31 179 LEU B N 1
ATOM 2831 C CA . LEU B 1 179 ? -13.406 -17.812 0.262 1 97.31 179 LEU B CA 1
ATOM 2832 C C . LEU B 1 179 ? -14.148 -17.125 -0.873 1 97.31 179 LEU B C 1
ATOM 2834 O O . LEU B 1 179 ? -14.203 -15.891 -0.921 1 97.31 179 LEU B O 1
ATOM 2838 N N . ILE B 1 180 ? -14.625 -17.984 -1.803 1 96.44 180 ILE B N 1
ATOM 2839 C CA . ILE B 1 180 ? -15.469 -17.438 -2.867 1 96.44 180 ILE B CA 1
ATOM 2840 C C . ILE B 1 180 ? -16.672 -18.359 -3.084 1 96.44 180 ILE B C 1
ATOM 2842 O O . ILE B 1 180 ? -16.703 -19.484 -2.578 1 96.44 180 ILE B O 1
ATOM 2846 N N . GLY B 1 181 ? -17.625 -17.734 -3.746 1 90.5 181 GLY B N 1
ATOM 2847 C CA . GLY B 1 181 ? -18.797 -18.531 -4.07 1 90.5 181 GLY B CA 1
ATOM 2848 C C . GLY B 1 181 ? -18.531 -19.531 -5.188 1 90.5 181 GLY B C 1
ATOM 2849 O O . GLY B 1 181 ? -17.594 -19.375 -5.961 1 90.5 181 GLY B O 1
ATOM 2850 N N . ALA B 1 182 ? -19.359 -20.516 -5.199 1 84.25 182 ALA B N 1
ATOM 2851 C CA . ALA B 1 182 ? -19.281 -21.531 -6.246 1 84.25 182 ALA B CA 1
ATOM 2852 C C . ALA B 1 182 ? -19.734 -20.969 -7.59 1 84.25 182 ALA B C 1
ATOM 2854 O O . ALA B 1 182 ? -20.594 -20.094 -7.645 1 84.25 182 ALA B O 1
#